Protein AF-0000000079288248 (afdb_homodimer)

InterPro domains:
  IPR001304 C-type lectin-like [PF00059] (45-155)
  IPR001304 C-type lectin-like [PS50041] (30-140)
  IPR001304 C-type lectin-like [SM00034] (22-154)
  IPR016186 C-type lectin-like/link domain superfamily [G3DSA:3.10.100.10] (8-157)
  IPR016187 C-type lectin fold [SSF56436] (7-157)
  IPR050801 Calcium-Dependent Lectins in Immunity and Development [PTHR22801] (19-156)

Nearest PDB structures (foldseek):
  1wmy-assembly1_A  TM=8.815E-01  e=2.520E-10  Pseudocnus echinatus
  4yli-assembly2_D  TM=8.933E-01  e=2.101E-10  Homo sapiens
  1jzn-assembly2_A  TM=8.476E-01  e=2.534E-09  Crotalus atrox
  5f2q-assembly1_B  TM=8.480E-01  e=2.693E-09  Bothrops jararacussu
  5xts-assembly1_A  TM=8.581E-01  e=1.306E-08  Homo sapiens

Radius of gyration: 25.55 Å; Cα contacts (8 Å, |Δi|>4): 608; chains: 2; bounding box: 37×80×97 Å

Structure (mmCIF, N/CA/C/O backbone):
data_AF-0000000079288248-model_v1
#
loop_
_entity.id
_entity.type
_entity.pdbx_description
1 polymer 'C-type lectin domain-containing protein'
#
loop_
_atom_site.group_PDB
_atom_site.id
_atom_site.type_symbol
_atom_site.label_atom_id
_atom_site.label_alt_id
_atom_site.label_comp_id
_atom_site.label_asym_id
_atom_site.label_entity_id
_atom_site.label_seq_id
_atom_site.pdbx_PDB_ins_code
_atom_site.Cartn_x
_atom_site.Cartn_y
_atom_site.Cartn_z
_atom_site.occupancy
_atom_site.B_iso_or_equiv
_atom_site.auth_seq_id
_atom_site.auth_comp_id
_atom_site.auth_asym_id
_atom_site.auth_atom_id
_atom_site.pdbx_PDB_model_num
ATOM 1 N N . MET A 1 1 ? -16.766 54.062 -56.375 1 39.97 1 MET A N 1
ATOM 2 C CA . MET A 1 1 ? -15.82 53.031 -55.906 1 39.97 1 MET A CA 1
ATOM 3 C C . MET A 1 1 ? -15.969 52.812 -54.406 1 39.97 1 MET A C 1
ATOM 5 O O . MET A 1 1 ? -15.477 53.625 -53.625 1 39.97 1 MET A O 1
ATOM 9 N N . ASN A 1 2 ? -17.125 52.25 -53.938 1 50.44 2 ASN A N 1
ATOM 10 C CA . ASN A 1 2 ? -17.5 51.906 -52.562 1 50.44 2 ASN A CA 1
ATOM 11 C C . ASN A 1 2 ? -16.562 50.844 -51.969 1 50.44 2 ASN A C 1
ATOM 13 O O . ASN A 1 2 ? -16.391 49.75 -52.5 1 50.44 2 ASN A O 1
ATOM 17 N N . ARG A 1 3 ? -15.375 51.25 -51.375 1 50.66 3 ARG A N 1
ATOM 18 C CA . ARG A 1 3 ? -14.508 50.438 -50.562 1 50.66 3 ARG A CA 1
ATOM 19 C C . ARG A 1 3 ? -15.305 49.719 -49.469 1 50.66 3 ARG A C 1
ATOM 21 O O . ARG A 1 3 ? -15.93 50.375 -48.625 1 50.66 3 ARG A O 1
ATOM 28 N N . LEU A 1 4 ? -15.844 48.531 -49.688 1 50.97 4 LEU A N 1
ATOM 29 C CA . LEU A 1 4 ? -16.359 47.594 -48.719 1 50.97 4 LEU A CA 1
ATOM 30 C C . LEU A 1 4 ? -15.297 47.281 -47.656 1 50.97 4 LEU A C 1
ATOM 32 O O . LEU A 1 4 ? -14.219 46.781 -48 1 50.97 4 LEU A O 1
ATOM 36 N N . PHE A 1 5 ? -15.172 48.062 -46.594 1 47.62 5 PHE A N 1
ATOM 37 C CA . PHE A 1 5 ? -14.328 47.688 -45.438 1 47.62 5 PHE A CA 1
ATOM 38 C C . PHE A 1 5 ? -14.789 46.375 -44.844 1 47.62 5 PHE A C 1
ATOM 40 O O . PHE A 1 5 ? -15.945 46.219 -44.438 1 47.62 5 PHE A O 1
ATOM 47 N N . LEU A 1 6 ? -14.195 45.25 -45.312 1 48.28 6 LEU A N 1
ATOM 48 C CA . LEU A 1 6 ? -14.406 43.969 -44.656 1 48.28 6 LEU A CA 1
ATOM 49 C C . LEU A 1 6 ? -13.891 44 -43.25 1 48.28 6 LEU A C 1
ATOM 51 O O . LEU A 1 6 ? -12.695 44.188 -43 1 48.28 6 LEU A O 1
ATOM 55 N N . ALA A 1 7 ? -14.758 44.344 -42.281 1 55.03 7 ALA A N 1
ATOM 56 C CA . ALA A 1 7 ? -14.438 44.219 -40.875 1 55.03 7 ALA A CA 1
ATOM 57 C C . ALA A 1 7 ? -14.102 42.781 -40.5 1 55.03 7 ALA A C 1
ATOM 59 O O . ALA A 1 7 ? -14.906 41.875 -40.75 1 55.03 7 ALA A O 1
ATOM 60 N N . CYS A 1 8 ? -12.82 42.469 -40.344 1 50.44 8 CYS A N 1
ATOM 61 C CA . CYS A 1 8 ? -12.398 41.188 -39.812 1 50.44 8 CYS A CA 1
ATOM 62 C C . CYS A 1 8 ? -12.812 41.031 -38.375 1 50.44 8 CYS A C 1
ATOM 64 O O . CYS A 1 8 ? -12.336 41.781 -37.5 1 50.44 8 CYS A O 1
ATOM 66 N N . VAL A 1 9 ? -13.977 40.531 -38.094 1 53.25 9 VAL A N 1
ATOM 67 C CA . VAL A 1 9 ? -14.359 40.188 -36.75 1 53.25 9 VAL A CA 1
ATOM 68 C C . VAL A 1 9 ? -13.422 39.125 -36.188 1 53.25 9 VAL A C 1
ATOM 70 O O . VAL A 1 9 ? -13.383 38 -36.719 1 53.25 9 VAL A O 1
ATOM 73 N N . PHE A 1 10 ? -12.328 39.562 -35.5 1 50.34 10 PHE A N 1
ATOM 74 C CA . PHE A 1 10 ? -11.508 38.594 -34.781 1 50.34 10 PHE A CA 1
ATOM 75 C C . PHE A 1 10 ? -12.305 37.938 -33.656 1 50.34 10 PHE A C 1
ATOM 77 O O . PHE A 1 10 ? -12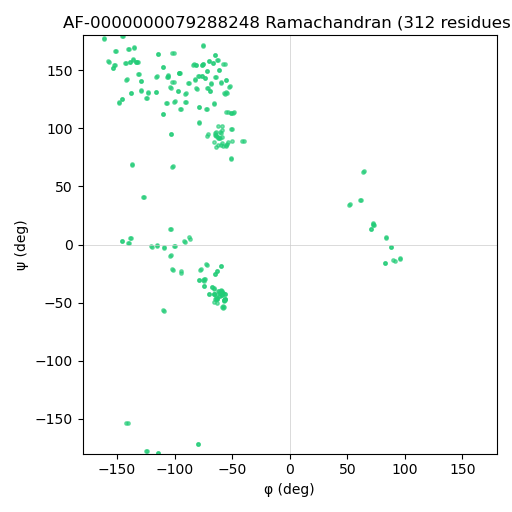.742 38.625 -32.719 1 50.34 10 PHE A O 1
ATOM 84 N N . LEU A 1 11 ? -12.898 36.75 -33.812 1 57.66 11 LEU A N 1
ATOM 85 C CA . LEU A 1 11 ? -13.508 35.938 -32.781 1 57.66 11 LEU A CA 1
ATOM 86 C C . LEU A 1 11 ? -12.477 35.531 -31.734 1 57.66 11 LEU A C 1
ATOM 88 O O . LEU A 1 11 ? -11.578 34.75 -32 1 57.66 11 LEU A O 1
ATOM 92 N N . VAL A 1 12 ? -12.273 36.281 -30.641 1 57.19 12 VAL A N 1
ATOM 93 C CA . VAL A 1 12 ? -11.453 35.875 -29.516 1 57.19 12 VAL A CA 1
ATOM 94 C C . VAL A 1 12 ? -12.148 34.75 -28.734 1 57.19 12 VAL A C 1
ATOM 96 O O . VAL A 1 12 ? -13.234 34.969 -28.188 1 57.19 12 VAL A O 1
ATOM 99 N N . ALA A 1 13 ? -11.828 33.5 -29.016 1 55.34 13 ALA A N 1
ATOM 100 C CA . ALA A 1 13 ? -12.305 32.375 -28.219 1 55.34 13 ALA A CA 1
ATOM 101 C C . ALA A 1 13 ? -11.844 32.469 -26.766 1 55.34 13 ALA A C 1
ATOM 103 O O . ALA A 1 13 ? -10.641 32.406 -26.484 1 55.34 13 ALA A O 1
ATOM 104 N N . ALA A 1 14 ? -12.625 32.969 -25.844 1 54.31 14 ALA A N 1
ATOM 105 C CA . ALA A 1 14 ? -12.336 32.906 -24.422 1 54.31 14 ALA A CA 1
ATOM 106 C C . ALA A 1 14 ? -12.164 31.453 -23.953 1 54.31 14 ALA A C 1
ATOM 108 O O . ALA A 1 14 ? -13.125 30.672 -23.969 1 54.31 14 ALA A O 1
ATOM 109 N N . ILE A 1 15 ? -10.977 30.781 -24.047 1 51.44 15 ILE A N 1
ATOM 110 C CA . ILE A 1 15 ? -10.742 29.516 -23.359 1 51.44 15 ILE A CA 1
ATOM 111 C C . ILE A 1 15 ? -11.016 29.688 -21.859 1 51.44 15 ILE A C 1
ATOM 113 O O . ILE A 1 15 ? -10.305 30.422 -21.172 1 51.44 15 ILE A O 1
ATOM 117 N N . ALA A 1 16 ? -12.211 29.578 -21.406 1 53.31 16 ALA A N 1
ATOM 118 C CA . ALA A 1 16 ? -12.531 29.531 -19.969 1 53.31 16 ALA A CA 1
ATOM 119 C C . ALA A 1 16 ? -11.656 28.5 -19.25 1 53.31 16 ALA A C 1
ATOM 121 O O . ALA A 1 16 ? -11.609 27.344 -19.656 1 53.31 16 ALA A O 1
ATOM 122 N N . ALA A 1 17 ? -10.625 29.031 -18.625 1 55.09 17 ALA A N 1
ATOM 123 C CA . ALA A 1 17 ? -9.844 28.141 -17.75 1 55.09 17 ALA A CA 1
ATOM 124 C C . ALA A 1 17 ? -10.75 27.391 -16.781 1 55.09 17 ALA A C 1
ATOM 126 O O . ALA A 1 17 ? -11.391 27.984 -15.922 1 55.09 17 ALA A O 1
ATOM 127 N N . VAL A 1 18 ? -11.484 26.422 -17.266 1 57.56 18 VAL A N 1
ATOM 128 C CA . VAL A 1 18 ? -12.195 25.594 -16.297 1 57.56 18 VAL A CA 1
ATOM 129 C C . VAL A 1 18 ? -11.305 25.328 -15.086 1 57.56 18 VAL A C 1
ATOM 131 O O . VAL A 1 18 ? -10.188 24.828 -15.227 1 57.56 18 VAL A O 1
ATOM 134 N N . SER A 1 19 ? -11.367 26.219 -14.109 1 66.44 19 SER A N 1
ATOM 135 C CA . SER A 1 19 ? -10.547 26.078 -12.906 1 66.44 19 SER A CA 1
ATOM 136 C C . SER A 1 19 ? -10.648 24.672 -12.336 1 66.44 19 SER A C 1
ATOM 138 O O . SER A 1 19 ? -11.742 24.172 -12.086 1 66.44 19 SER A O 1
ATOM 140 N N . ALA A 1 20 ? -9.641 23.781 -12.273 1 79.44 20 ALA A N 1
ATOM 141 C CA . ALA A 1 20 ? -9.586 22.453 -11.664 1 79.44 20 ALA A CA 1
ATOM 142 C C . ALA A 1 20 ? -10.078 22.484 -10.219 1 79.44 20 ALA A C 1
ATOM 144 O O . ALA A 1 20 ? -9.719 23.391 -9.461 1 79.44 20 ALA A O 1
ATOM 145 N N . SER A 1 21 ? -11.156 21.875 -9.969 1 90.94 21 SER A N 1
ATOM 146 C CA . SER A 1 21 ? -11.727 21.828 -8.625 1 90.94 21 SER A CA 1
ATOM 147 C C . SER A 1 21 ? -11.445 20.484 -7.961 1 90.94 21 SER A C 1
ATOM 149 O O . SER A 1 21 ? -10.961 19.547 -8.609 1 90.94 21 SER A O 1
ATOM 151 N N . CYS A 1 22 ? -11.656 20.484 -6.602 1 96.12 22 CYS A N 1
ATOM 152 C CA . CYS A 1 22 ? -11.406 19.266 -5.844 1 96.12 22 CYS A CA 1
ATOM 153 C C . CYS A 1 22 ? -12.695 18.469 -5.652 1 96.12 22 CYS A C 1
ATOM 155 O O . CYS A 1 22 ? -13.781 19.047 -5.613 1 96.12 22 CYS A O 1
ATOM 157 N N . SER A 1 23 ? -12.492 17.109 -5.613 1 94.31 23 SER A N 1
ATOM 158 C CA . SER A 1 23 ? -13.602 16.25 -5.219 1 94.31 23 SER A CA 1
ATOM 159 C C . SER A 1 23 ? -14.141 16.641 -3.846 1 94.31 23 SER A C 1
ATOM 161 O O . SER A 1 23 ? -13.422 17.234 -3.037 1 94.31 23 SER A O 1
ATOM 163 N N . PRO A 1 24 ? -15.438 16.312 -3.561 1 94.38 24 PRO A N 1
ATOM 164 C CA . PRO A 1 24 ? -15.992 16.609 -2.236 1 94.38 24 PRO A CA 1
ATOM 165 C C . PRO A 1 24 ? -15.133 16.062 -1.102 1 94.38 24 PRO A C 1
ATOM 167 O O . PRO A 1 24 ? -14.609 14.953 -1.2 1 94.38 24 PRO A O 1
ATOM 170 N N . GLY A 1 25 ? -14.938 16.875 -0.103 1 95.75 25 GLY A N 1
ATOM 171 C CA . GLY A 1 25 ? -14.18 16.453 1.07 1 95.75 25 GLY A CA 1
ATOM 172 C C . GLY A 1 25 ? -12.719 16.859 1.019 1 95.75 25 GLY A C 1
ATOM 173 O O . GLY A 1 25 ? -12.016 16.797 2.027 1 95.75 25 GLY A O 1
ATOM 174 N N . TYR A 1 26 ? -12.375 17.281 -0.117 1 97.62 26 TYR A N 1
ATOM 175 C CA . TYR A 1 26 ? -10.992 17.719 -0.278 1 97.62 26 TYR A CA 1
ATOM 176 C C . TYR A 1 26 ? -10.906 19.234 -0.35 1 97.62 26 TYR A C 1
ATOM 178 O O . TYR A 1 26 ? -11.805 19.891 -0.876 1 97.62 26 TYR A O 1
ATOM 186 N N . THR A 1 27 ? -9.852 19.75 0.189 1 97.25 27 THR A N 1
ATOM 187 C CA . THR A 1 27 ? -9.539 21.172 0.167 1 97.25 27 THR A CA 1
ATOM 188 C C . THR A 1 27 ? -8.453 21.469 -0.864 1 97.25 27 THR A C 1
ATOM 190 O O . THR A 1 27 ? -7.418 20.797 -0.896 1 97.25 27 THR A O 1
ATOM 193 N N . GLN A 1 28 ? -8.672 22.469 -1.599 1 96.12 28 GLN A N 1
ATOM 194 C CA . GLN A 1 28 ? -7.707 22.828 -2.641 1 96.12 28 GLN A CA 1
ATOM 195 C C . GLN A 1 28 ? -6.656 23.797 -2.115 1 96.12 28 GLN A C 1
ATOM 197 O O . GLN A 1 28 ? -6.988 24.828 -1.542 1 96.12 28 GLN A O 1
ATOM 202 N N . ARG A 1 29 ? -5.441 23.328 -2.254 1 95.94 29 ARG A N 1
ATOM 203 C CA . ARG A 1 29 ? -4.375 24.312 -2.115 1 95.94 29 ARG A CA 1
ATOM 204 C C . ARG A 1 29 ? -4.379 25.297 -3.285 1 95.94 29 ARG A C 1
ATOM 206 O O . ARG A 1 29 ? -4.504 24.891 -4.441 1 95.94 29 ARG A O 1
ATOM 213 N N . ALA A 1 30 ? -4.172 26.547 -3.027 1 89.56 30 ALA A N 1
ATOM 214 C CA . ALA A 1 30 ? -4.207 27.562 -4.086 1 89.56 30 ALA A CA 1
ATOM 215 C C . ALA A 1 30 ? -3.238 27.203 -5.211 1 89.56 30 ALA A C 1
ATOM 217 O O . ALA A 1 30 ? -2.025 27.141 -4.996 1 89.56 30 ALA A O 1
ATOM 218 N N . GLY A 1 31 ? -3.857 26.906 -6.402 1 86.31 31 GLY A N 1
ATOM 219 C CA . GLY A 1 31 ? -3.057 26.594 -7.574 1 86.31 31 GLY A CA 1
ATOM 220 C C . GLY A 1 31 ? -2.398 25.234 -7.5 1 86.31 31 GLY A C 1
ATOM 221 O O . GLY A 1 31 ? -1.451 24.953 -8.242 1 86.31 31 GLY A O 1
ATOM 222 N N . GLY A 1 32 ? -2.971 24.453 -6.578 1 93.75 32 GLY A N 1
ATOM 223 C CA . GLY A 1 32 ? -2.242 23.203 -6.398 1 93.75 32 GLY A CA 1
ATOM 224 C C . GLY A 1 32 ? -3.148 22 -6.199 1 93.75 32 GLY A C 1
ATOM 225 O O . GLY A 1 32 ? -4.246 21.953 -6.754 1 93.75 32 GLY A O 1
ATOM 226 N N . ASN A 1 33 ? -2.65 21.047 -5.551 1 97.12 33 ASN A N 1
ATOM 227 C CA . ASN A 1 33 ? -3.326 19.781 -5.344 1 97.12 33 ASN A CA 1
ATOM 228 C C . ASN A 1 33 ? -4.43 19.891 -4.297 1 97.12 33 ASN A C 1
ATOM 230 O O . ASN A 1 33 ? -4.625 20.953 -3.707 1 97.12 33 ASN A O 1
ATOM 234 N N . CYS A 1 34 ? -5.203 18.828 -4.195 1 98.56 34 CYS A N 1
ATOM 235 C CA . CYS A 1 34 ? -6.285 18.688 -3.227 1 98.56 34 CYS A CA 1
ATOM 236 C C . CYS A 1 34 ? -5.852 17.844 -2.039 1 98.56 34 CYS A C 1
ATOM 238 O O . CYS A 1 34 ? -5.156 16.844 -2.209 1 98.56 34 CYS A O 1
ATOM 240 N N . TYR A 1 35 ? -6.301 18.297 -0.833 1 98.62 35 TYR A N 1
ATOM 241 C CA . TYR A 1 35 ? -5.867 17.625 0.383 1 98.62 35 TYR A CA 1
ATOM 242 C C . TYR A 1 35 ? -7.055 17.328 1.29 1 98.62 35 TYR A C 1
ATOM 244 O O . TYR A 1 35 ? -8.023 18.078 1.335 1 98.62 35 TYR A O 1
ATOM 252 N N . LYS A 1 36 ? -6.977 16.234 1.991 1 98.06 36 LYS A N 1
ATOM 253 C CA . LYS A 1 36 ? -7.945 15.828 3.008 1 98.06 36 LYS A CA 1
ATOM 254 C C . LYS A 1 36 ? -7.246 15.258 4.238 1 98.06 36 LYS A C 1
ATOM 256 O O . LYS A 1 36 ? -6.316 14.453 4.113 1 98.06 36 LYS A O 1
ATOM 261 N N . LEU A 1 37 ? -7.652 15.758 5.363 1 98.12 37 LEU A N 1
ATOM 262 C CA . LEU A 1 37 ? -7.211 15.172 6.621 1 98.12 37 LEU A CA 1
ATOM 263 C C . LEU A 1 37 ? -8.234 14.164 7.137 1 98.12 37 LEU A C 1
ATOM 265 O O . LEU A 1 37 ? -9.391 14.516 7.383 1 98.12 37 LEU A O 1
ATOM 269 N N . TRP A 1 38 ? -7.852 12.906 7.234 1 95.88 38 TRP A N 1
ATOM 270 C CA . TRP A 1 38 ? -8.656 11.945 7.988 1 95.88 38 TRP A CA 1
ATOM 271 C C . TRP A 1 38 ? -8.414 12.094 9.484 1 95.88 38 TRP A C 1
ATOM 273 O O . TRP A 1 38 ? -7.402 11.625 10.008 1 95.88 38 TRP A O 1
ATOM 283 N N . SER A 1 39 ? -9.414 12.695 10.141 1 89.25 39 SER A N 1
ATOM 284 C CA . SER A 1 39 ? -9.25 13.094 11.539 1 89.25 39 SER A CA 1
ATOM 285 C C . SER A 1 39 ? -10.203 12.32 12.445 1 89.25 39 SER A C 1
ATOM 287 O O . SER A 1 39 ? -10.18 12.492 13.664 1 89.25 39 SER A O 1
ATOM 289 N N . THR A 1 40 ? -10.984 11.492 11.938 1 87.62 40 THR A N 1
ATOM 290 C CA . THR A 1 40 ? -12.016 10.852 12.742 1 87.62 40 THR A CA 1
ATOM 291 C C . THR A 1 40 ? -11.523 9.5 13.266 1 87.62 40 THR A C 1
ATOM 293 O O . THR A 1 40 ? -12.078 8.961 14.227 1 87.62 40 THR A O 1
ATOM 296 N N . LYS A 1 41 ? -10.602 8.961 12.586 1 89.56 41 LYS A N 1
ATOM 297 C CA . LYS A 1 41 ? -10.055 7.672 13 1 89.56 41 LYS A CA 1
ATOM 298 C C . LYS A 1 41 ? -8.562 7.578 12.688 1 89.56 41 LYS A C 1
ATOM 300 O O . LYS A 1 41 ? -8.141 7.836 11.555 1 89.56 41 LYS A O 1
ATOM 305 N N . ARG A 1 42 ? -7.809 7.297 13.656 1 96.12 42 ARG A N 1
ATOM 306 C CA . ARG A 1 42 ? -6.387 7.039 13.461 1 96.12 42 ARG A CA 1
ATOM 307 C C . ARG A 1 42 ? -6.16 5.652 12.867 1 96.12 42 ARG A C 1
ATOM 309 O O . ARG A 1 42 ? -6.91 4.719 13.156 1 96.12 42 ARG A O 1
ATOM 316 N N . GLU A 1 43 ? -5.168 5.582 12.055 1 96.81 43 GLU A N 1
ATOM 317 C CA . GLU A 1 43 ? -4.855 4.309 11.406 1 96.81 43 GLU A CA 1
ATOM 318 C C . GLU A 1 43 ? -3.361 4.008 11.477 1 96.81 43 GLU A C 1
ATOM 320 O O . GLU A 1 43 ? -2.549 4.914 11.688 1 96.81 43 GLU A O 1
ATOM 325 N N . TRP A 1 44 ? -3.07 2.668 11.359 1 96.62 44 TRP A N 1
ATOM 326 C CA . TRP A 1 44 ? -1.701 2.33 10.992 1 96.62 44 TRP A CA 1
ATOM 327 C C . TRP A 1 44 ? -1.36 2.871 9.609 1 96.62 44 TRP A C 1
ATOM 329 O O . TRP A 1 44 ? -2.254 3.135 8.805 1 96.62 44 TRP A O 1
ATOM 339 N N . TRP A 1 45 ? -0.078 3.025 9.328 1 97.94 45 TRP A N 1
ATOM 340 C CA . TRP A 1 45 ? 0.323 3.656 8.078 1 97.94 45 TRP A CA 1
ATOM 341 C C . TRP A 1 45 ? -0.244 2.898 6.879 1 97.94 45 TRP A C 1
ATOM 343 O O . TRP A 1 45 ? -0.744 3.508 5.934 1 97.94 45 TRP A O 1
ATOM 353 N N . VAL A 1 46 ? -0.204 1.577 6.945 1 95.94 46 VAL A N 1
ATOM 354 C CA . VAL A 1 46 ? -0.612 0.763 5.805 1 95.94 46 VAL A CA 1
ATOM 355 C C . VAL A 1 46 ? -2.102 0.96 5.535 1 95.94 46 VAL A C 1
ATOM 357 O O . VAL A 1 46 ? -2.525 1.048 4.379 1 95.94 46 VAL A O 1
ATOM 360 N N . TYR A 1 47 ? -2.91 0.993 6.535 1 96.62 47 TYR A N 1
ATOM 361 C CA . TYR A 1 47 ? -4.34 1.24 6.367 1 96.62 47 TYR A CA 1
ATOM 362 C C . TYR A 1 47 ? -4.594 2.652 5.855 1 96.62 47 TYR A C 1
ATOM 364 O O . TYR A 1 47 ? -5.398 2.854 4.945 1 96.62 47 TYR A O 1
ATOM 372 N N . ALA A 1 48 ? -3.85 3.58 6.434 1 98 48 ALA A N 1
ATOM 373 C CA . ALA A 1 48 ? -3.967 4.965 5.977 1 98 48 ALA A CA 1
ATOM 374 C C . ALA A 1 48 ? -3.691 5.07 4.477 1 98 48 ALA A C 1
ATOM 376 O O . ALA A 1 48 ? -4.438 5.734 3.75 1 98 48 ALA A O 1
ATOM 377 N N . ASP A 1 49 ? -2.592 4.422 4.059 1 97.25 49 ASP A N 1
ATOM 378 C CA . ASP A 1 49 ? -2.229 4.41 2.646 1 97.25 49 ASP A CA 1
ATOM 379 C C . ASP A 1 49 ? -3.369 3.859 1.791 1 97.25 49 ASP A C 1
ATOM 381 O O . ASP A 1 49 ? -3.703 4.43 0.751 1 97.25 49 ASP A O 1
ATOM 385 N N . HIS A 1 50 ? -4.004 2.822 2.217 1 96.25 50 HIS A N 1
ATOM 386 C CA . HIS A 1 50 ? -5.031 2.176 1.409 1 96.25 50 HIS A CA 1
ATOM 387 C C . HIS A 1 50 ? -6.348 2.947 1.467 1 96.25 50 HIS A C 1
ATOM 389 O O . HIS A 1 50 ? -7.098 2.975 0.49 1 96.25 50 HIS A O 1
ATOM 395 N N . VAL A 1 51 ? -6.625 3.627 2.584 1 96.69 51 VAL A N 1
ATOM 396 C CA . VAL A 1 51 ? -7.801 4.488 2.643 1 96.69 51 VAL A CA 1
ATOM 397 C C . VAL A 1 51 ? -7.656 5.625 1.632 1 96.69 51 VAL A C 1
ATOM 399 O O . VAL A 1 51 ? -8.594 5.922 0.887 1 96.69 51 VAL A O 1
ATOM 402 N N . CYS A 1 52 ? -6.477 6.273 1.619 1 97.5 52 CYS A N 1
ATOM 403 C CA . CYS A 1 52 ? -6.254 7.332 0.64 1 97.5 52 CYS A CA 1
ATOM 404 C C . CYS A 1 52 ? -6.41 6.801 -0.78 1 97.5 52 CYS A C 1
ATOM 406 O O . CYS A 1 52 ? -7.086 7.414 -1.606 1 97.5 52 CYS A O 1
ATOM 408 N N . ARG A 1 53 ? -5.879 5.664 -1.086 1 95 53 ARG A N 1
ATOM 409 C CA . ARG A 1 53 ? -5.922 5.098 -2.43 1 95 53 ARG A CA 1
ATOM 410 C C . ARG A 1 53 ? -7.352 4.758 -2.836 1 95 53 ARG A C 1
ATOM 412 O O . ARG A 1 53 ? -7.723 4.898 -4.004 1 95 53 ARG A O 1
ATOM 419 N N . ALA A 1 54 ? -8.102 4.273 -1.903 1 93.81 54 ALA A N 1
ATOM 420 C CA . ALA A 1 54 ? -9.5 3.943 -2.174 1 93.81 54 ALA A CA 1
ATOM 421 C C . ALA A 1 54 ? -10.273 5.172 -2.637 1 93.81 54 ALA A C 1
ATOM 423 O O . ALA A 1 54 ? -11.328 5.051 -3.258 1 93.81 54 ALA A O 1
ATOM 424 N N . GLU A 1 55 ? -9.742 6.34 -2.367 1 94.62 55 GLU A N 1
ATOM 425 C CA . GLU A 1 55 ? -10.383 7.586 -2.773 1 94.62 55 GLU A CA 1
ATOM 426 C C . GLU A 1 55 ? -9.695 8.195 -3.988 1 94.62 55 GLU A C 1
ATOM 428 O O . GLU A 1 55 ? -9.922 9.359 -4.324 1 94.62 55 GLU A O 1
ATOM 433 N N . GLY A 1 56 ? -8.836 7.422 -4.645 1 94 56 GLY A N 1
ATOM 434 C CA . GLY A 1 56 ? -8.102 7.941 -5.785 1 94 56 GLY A CA 1
ATOM 435 C C . GLY A 1 56 ? -7.004 8.914 -5.387 1 94 56 GLY A C 1
ATOM 436 O O . GLY A 1 56 ? -6.605 9.766 -6.184 1 94 56 GLY A O 1
ATOM 437 N N . ALA A 1 57 ? -6.648 8.898 -4.141 1 97.38 57 ALA A N 1
ATOM 438 C CA . ALA A 1 57 ? -5.625 9.773 -3.566 1 97.38 57 ALA A CA 1
ATOM 439 C C . ALA A 1 57 ? -4.422 8.961 -3.088 1 97.38 57 ALA A C 1
ATOM 441 O O . ALA A 1 57 ? -4.262 7.797 -3.457 1 97.38 57 ALA A O 1
ATOM 442 N N . TRP A 1 58 ? -3.432 9.617 -2.539 1 97.62 58 TRP A N 1
ATOM 443 C CA . TRP A 1 58 ? -2.275 9.008 -1.89 1 97.62 58 TRP A CA 1
ATOM 444 C C . TRP A 1 58 ? -1.909 9.758 -0.613 1 97.62 58 TRP A C 1
ATOM 446 O O . TRP A 1 58 ? -2.33 10.898 -0.415 1 97.62 58 TRP A O 1
ATOM 456 N N . LEU A 1 59 ? -1.211 9.07 0.302 1 98.62 59 LEU A N 1
ATOM 457 C CA . LEU A 1 59 ? -0.651 9.812 1.424 1 98.62 59 LEU A CA 1
ATOM 458 C C . LEU A 1 59 ? 0.234 10.953 0.932 1 98.62 59 LEU A C 1
ATOM 460 O O . LEU A 1 59 ? 1.009 10.781 -0.011 1 98.62 59 LEU A O 1
ATOM 464 N N . ALA A 1 60 ? 0.188 12.055 1.577 1 98.81 60 ALA A N 1
ATOM 465 C CA . ALA A 1 60 ? 0.666 13.336 1.068 1 98.81 60 ALA A CA 1
ATOM 466 C C . ALA A 1 60 ? 2.154 13.273 0.741 1 98.81 60 ALA A C 1
ATOM 468 O O . ALA A 1 60 ? 2.939 12.695 1.496 1 98.81 60 ALA A O 1
ATOM 469 N N . THR A 1 61 ? 2.5 13.883 -0.346 1 98.62 61 THR A N 1
ATOM 470 C CA . THR A 1 61 ? 3.873 14.07 -0.798 1 98.62 61 THR A CA 1
ATOM 471 C C . THR A 1 61 ? 4.387 15.453 -0.392 1 98.62 61 THR A C 1
ATOM 473 O O . THR A 1 61 ? 3.676 16.453 -0.521 1 98.62 61 THR A O 1
ATOM 476 N N . ILE A 1 62 ? 5.562 15.523 0.181 1 98.75 62 ILE A N 1
ATOM 477 C CA . ILE A 1 62 ? 6.227 16.781 0.5 1 98.75 62 ILE A CA 1
ATOM 478 C C . ILE A 1 62 ? 7.434 16.969 -0.414 1 98.75 62 ILE A C 1
ATOM 480 O O . ILE A 1 62 ? 8.461 16.312 -0.247 1 98.75 62 ILE A O 1
ATOM 484 N N . ARG A 1 63 ? 7.312 17.938 -1.252 1 97.5 63 ARG A N 1
ATOM 485 C CA . ARG A 1 63 ? 8.305 18.062 -2.318 1 97.5 63 ARG A CA 1
ATOM 486 C C . ARG A 1 63 ? 9.32 19.141 -2 1 97.5 63 ARG A C 1
ATOM 488 O O . ARG A 1 63 ? 10.391 19.203 -2.607 1 97.5 63 ARG A O 1
ATOM 495 N N . ASN A 1 64 ? 9 20.047 -1.172 1 97.94 64 ASN A N 1
ATOM 496 C CA . ASN A 1 64 ? 9.836 21.172 -0.773 1 97.94 64 ASN A CA 1
ATOM 497 C C . ASN A 1 64 ? 9.359 21.797 0.539 1 97.94 64 ASN A C 1
ATOM 499 O O . ASN A 1 64 ? 8.383 21.328 1.13 1 97.94 64 ASN A O 1
ATOM 503 N N . THR A 1 65 ? 10.141 22.812 0.982 1 98.25 65 THR A N 1
ATOM 504 C CA . THR A 1 65 ? 9.82 23.453 2.252 1 98.25 65 THR A CA 1
ATOM 505 C C . THR A 1 65 ? 8.422 24.062 2.215 1 98.25 65 THR A C 1
ATOM 507 O O . THR A 1 65 ? 7.688 24.016 3.203 1 98.25 65 THR A O 1
ATOM 510 N N . ALA A 1 66 ? 8.062 24.641 1.13 1 97.75 66 ALA A N 1
ATOM 511 C CA . ALA A 1 66 ? 6.738 25.234 1.006 1 97.75 66 ALA A CA 1
ATOM 512 C C . ALA A 1 66 ? 5.645 24.188 1.188 1 97.75 66 ALA A C 1
ATOM 514 O O . ALA A 1 66 ? 4.652 24.438 1.876 1 97.75 66 ALA A O 1
ATOM 515 N N . ASP A 1 67 ? 5.809 23.031 0.57 1 97.94 67 ASP A N 1
ATOM 516 C CA . ASP A 1 67 ? 4.887 21.922 0.785 1 97.94 67 ASP A CA 1
ATOM 517 C C . ASP A 1 67 ? 4.797 21.562 2.266 1 97.94 67 ASP A C 1
ATOM 519 O O . ASP A 1 67 ? 3.703 21.375 2.801 1 97.94 67 ASP A O 1
ATOM 523 N N . SER A 1 68 ? 5.977 21.469 2.844 1 98.62 68 SER A N 1
ATOM 524 C CA . SER A 1 68 ? 6.066 21.078 4.246 1 98.62 68 SER A CA 1
ATOM 525 C C . SER A 1 68 ? 5.27 22.016 5.145 1 98.62 68 SER A C 1
ATOM 527 O O . SER A 1 68 ? 4.488 21.562 5.984 1 98.62 68 SER A O 1
ATOM 529 N N . VAL A 1 69 ? 5.469 23.25 4.953 1 98.62 69 VAL A N 1
ATOM 530 C CA . VAL A 1 69 ? 4.785 24.266 5.754 1 98.62 69 VAL A CA 1
ATOM 531 C C . VAL A 1 69 ? 3.281 24.188 5.504 1 98.62 69 VAL A C 1
ATOM 533 O O . VAL A 1 69 ? 2.488 24.188 6.449 1 98.62 69 VAL A O 1
ATOM 536 N N . TRP A 1 70 ? 2.867 24.109 4.309 1 98.5 70 TRP A N 1
ATOM 537 C CA . TRP A 1 70 ? 1.445 24.141 3.982 1 98.5 70 TRP A CA 1
ATOM 538 C C . TRP A 1 70 ? 0.74 22.906 4.547 1 98.5 70 TRP A C 1
ATOM 540 O O . TRP A 1 70 ? -0.309 23.016 5.184 1 98.5 70 TRP A O 1
ATOM 550 N N . VAL A 1 71 ? 1.286 21.734 4.297 1 98.69 71 VAL A N 1
ATOM 551 C CA . VAL A 1 71 ? 0.668 20.484 4.742 1 98.69 71 VAL A CA 1
ATOM 552 C C . VAL A 1 71 ? 0.572 20.469 6.266 1 98.69 71 VAL A C 1
ATOM 554 O O . VAL A 1 71 ? -0.44 20.047 6.828 1 98.69 71 VAL A O 1
ATOM 557 N N . ASN A 1 72 ? 1.626 20.922 6.887 1 98.75 72 ASN A N 1
ATOM 558 C CA . ASN A 1 72 ? 1.622 20.969 8.344 1 98.75 72 ASN A CA 1
ATOM 559 C C . ASN A 1 72 ? 0.547 21.922 8.875 1 98.75 72 ASN A C 1
ATOM 561 O O . ASN A 1 72 ? -0.161 21.578 9.828 1 98.75 72 ASN A O 1
ATOM 565 N N . ASN A 1 73 ? 0.473 23.109 8.273 1 98.12 73 ASN A N 1
ATOM 566 C CA . ASN A 1 73 ? -0.57 24.047 8.672 1 98.12 73 ASN A CA 1
ATOM 567 C C . ASN A 1 73 ? -1.964 23.484 8.414 1 98.12 73 ASN A C 1
ATOM 569 O O . ASN A 1 73 ? -2.879 23.688 9.219 1 98.12 73 ASN A O 1
ATOM 573 N N . PHE A 1 74 ? -2.113 22.844 7.336 1 98.19 74 PHE A N 1
ATOM 574 C CA . PHE A 1 74 ? -3.375 22.188 7.012 1 98.19 74 PHE A CA 1
ATOM 575 C C . PHE A 1 74 ? -3.76 21.188 8.094 1 98.19 74 PHE A C 1
ATOM 577 O O . PHE A 1 74 ? -4.91 21.141 8.531 1 98.19 74 PHE A O 1
ATOM 584 N N . PHE A 1 75 ? -2.789 20.359 8.492 1 98.25 75 PHE A N 1
ATOM 585 C CA . PHE A 1 75 ? -3.012 19.391 9.562 1 98.25 75 PHE A CA 1
ATOM 586 C C . PHE A 1 75 ? -3.436 20.094 10.844 1 98.25 75 PHE A C 1
ATOM 588 O O . PHE A 1 75 ? -4.465 19.766 11.43 1 98.25 75 PHE A O 1
ATOM 595 N N . ILE A 1 76 ? -2.666 21.078 11.281 1 97.12 76 ILE A N 1
ATOM 596 C CA . ILE A 1 76 ? -2.898 21.766 12.547 1 97.12 76 ILE A CA 1
ATOM 597 C C . ILE A 1 76 ? -4.281 22.406 12.531 1 97.12 76 ILE A C 1
ATOM 599 O O . ILE A 1 76 ? -5.008 22.359 13.523 1 97.12 76 ILE A O 1
ATOM 603 N N . THR A 1 77 ? -4.684 23 11.422 1 95.81 77 THR A N 1
ATOM 604 C CA . THR A 1 77 ? -5.922 23.766 11.32 1 95.81 77 THR A CA 1
ATOM 605 C C . THR A 1 77 ? -7.133 22.844 11.305 1 95.81 77 THR A C 1
ATOM 607 O O . THR A 1 77 ? -8.203 23.188 11.797 1 95.81 77 THR A O 1
ATOM 610 N N . ASN A 1 78 ? -6.961 21.672 10.805 1 95.06 78 ASN A N 1
ATOM 611 C CA . ASN A 1 78 ? -8.117 20.812 10.57 1 95.06 78 ASN A CA 1
ATOM 612 C C . ASN A 1 78 ? -8.156 19.641 11.555 1 95.06 78 ASN A C 1
ATOM 614 O O . ASN A 1 78 ? -9.094 18.844 11.531 1 95.06 78 ASN A O 1
ATOM 618 N N . ARG A 1 79 ? -7.074 19.641 12.383 1 92.5 79 ARG A N 1
ATOM 619 C CA . ARG A 1 79 ? -7.047 18.5 13.273 1 92.5 79 ARG A CA 1
ATOM 620 C C . ARG A 1 79 ? -8.117 18.609 14.352 1 92.5 79 ARG A C 1
ATOM 622 O O . ARG A 1 79 ? -8.383 19.703 14.859 1 92.5 79 ARG A O 1
ATOM 629 N N . GLY A 1 80 ? -9.094 17.734 14.414 1 85.94 80 GLY A N 1
ATOM 630 C CA . GLY A 1 80 ? -10.125 17.656 15.438 1 85.94 80 GLY A CA 1
ATOM 631 C C . GLY A 1 80 ? -9.656 16.984 16.703 1 85.94 80 GLY A C 1
ATOM 632 O O . GLY A 1 80 ? -8.453 16.797 16.922 1 85.94 80 GLY A O 1
ATOM 633 N N . HIS A 1 81 ? -10.555 16.766 17.516 1 87.69 81 HIS A N 1
ATOM 634 C CA . HIS A 1 81 ? -10.266 16.234 18.844 1 87.69 81 HIS A CA 1
ATOM 635 C C . HIS A 1 81 ? -9.68 14.828 18.75 1 87.69 81 HIS A C 1
ATOM 637 O O . HIS A 1 81 ? -8.914 14.422 19.625 1 87.69 81 HIS A O 1
ATOM 643 N N . HIS A 1 82 ? -9.984 14.148 17.703 1 88.06 82 HIS A N 1
ATOM 644 C CA . HIS A 1 82 ? -9.516 12.781 17.562 1 88.06 82 HIS A CA 1
ATOM 645 C C . HIS A 1 82 ? -8.047 12.75 17.141 1 88.06 82 HIS A C 1
ATOM 647 O O . HIS A 1 82 ? -7.371 11.734 17.312 1 88.06 82 HIS A O 1
ATOM 653 N N . CYS A 1 83 ? -7.605 13.789 16.578 1 92.75 83 CYS A N 1
ATOM 654 C CA . CYS A 1 83 ? -6.215 13.906 16.156 1 92.75 83 CYS A CA 1
ATOM 655 C C . CYS A 1 83 ? -5.414 14.742 17.141 1 92.75 83 CYS A C 1
ATOM 657 O O . CYS A 1 83 ? -4.871 15.789 16.781 1 92.75 83 CYS A O 1
ATOM 659 N N . ASN A 1 84 ? -5.277 14.188 18.25 1 89.38 84 ASN A N 1
ATOM 660 C CA . ASN A 1 84 ? -4.719 14.969 19.344 1 89.38 84 ASN A CA 1
ATOM 661 C C . ASN A 1 84 ? -3.24 14.664 19.562 1 89.38 84 ASN A C 1
ATOM 663 O O . ASN A 1 84 ? -2.6 15.25 20.438 1 89.38 84 ASN A O 1
ATOM 667 N N . LEU A 1 85 ? -2.766 13.781 18.797 1 92.31 85 LEU A N 1
ATOM 668 C CA . LEU A 1 85 ? -1.327 13.547 18.828 1 92.31 85 LEU A CA 1
ATOM 669 C C . LEU A 1 85 ? -0.592 14.547 17.938 1 92.31 85 LEU A C 1
ATOM 671 O O . LEU A 1 85 ? -1.165 15.086 16.984 1 92.31 85 LEU A O 1
ATOM 675 N N . ASP A 1 86 ? 0.639 14.789 18.219 1 95.56 86 ASP A N 1
ATOM 676 C CA . ASP A 1 86 ? 1.415 15.773 17.484 1 95.56 86 ASP A CA 1
ATOM 677 C C . ASP A 1 86 ? 2.045 15.156 16.234 1 95.56 86 ASP A C 1
ATOM 679 O O . ASP A 1 86 ? 2.863 15.789 15.562 1 95.56 86 ASP A O 1
ATOM 683 N N . TRP A 1 87 ? 1.728 13.93 15.977 1 97.94 87 TRP A N 1
ATOM 684 C CA . TRP A 1 87 ? 2.295 13.227 14.836 1 97.94 87 TRP A CA 1
ATOM 685 C C . TRP A 1 87 ? 1.215 12.875 13.812 1 97.94 87 TRP A C 1
ATOM 687 O O . TRP A 1 87 ? 0.081 12.562 14.188 1 97.94 87 TRP A O 1
ATOM 697 N N . TYR A 1 88 ? 1.562 12.906 12.508 1 98.56 88 TYR A N 1
ATOM 698 C CA . TYR A 1 88 ? 0.67 12.453 11.445 1 98.56 88 TYR A CA 1
ATOM 699 C C . TYR A 1 88 ? 1.449 11.75 10.344 1 98.56 88 TYR A C 1
ATOM 701 O O . TYR A 1 88 ? 2.656 11.953 10.195 1 98.56 88 TYR A O 1
ATOM 709 N N . TRP A 1 89 ? 0.721 10.852 9.578 1 98.81 89 TRP A N 1
ATOM 710 C CA . TRP A 1 89 ? 1.371 10.086 8.516 1 98.81 89 TRP A CA 1
ATOM 711 C C . TRP A 1 89 ? 1.474 10.906 7.238 1 98.81 89 TRP A C 1
ATOM 713 O O . TRP A 1 89 ? 0.54 11.633 6.879 1 98.81 89 TRP A O 1
ATOM 723 N N . ILE A 1 90 ? 2.617 10.773 6.5 1 98.94 90 ILE A N 1
ATOM 724 C CA . ILE A 1 90 ? 2.768 11.172 5.109 1 98.94 90 ILE A CA 1
ATOM 725 C C . ILE A 1 90 ? 3.23 9.984 4.273 1 98.94 90 ILE A C 1
ATOM 727 O O . ILE A 1 90 ? 3.35 8.867 4.785 1 98.94 90 ILE A O 1
ATOM 731 N N . GLY A 1 91 ? 3.457 10.219 3.006 1 98.75 91 GLY A N 1
ATOM 732 C CA . GLY A 1 91 ? 3.533 9.094 2.08 1 98.75 91 GLY A CA 1
ATOM 733 C C . GLY A 1 91 ? 4.941 8.57 1.899 1 98.75 91 GLY A C 1
ATOM 734 O O . GLY A 1 91 ? 5.168 7.629 1.132 1 98.75 91 GLY A O 1
ATOM 735 N N . ALA A 1 92 ? 5.93 9.078 2.588 1 98.81 92 ALA A N 1
ATOM 736 C CA . ALA A 1 92 ? 7.305 8.609 2.432 1 98.81 92 ALA A CA 1
ATOM 737 C C . ALA A 1 92 ? 7.484 7.223 3.045 1 98.81 92 ALA A C 1
ATOM 739 O O . ALA A 1 92 ? 6.977 6.949 4.137 1 98.81 92 ALA A O 1
ATOM 740 N N . ASN A 1 93 ? 8.172 6.305 2.307 1 98.62 93 ASN A N 1
ATOM 741 C CA . ASN A 1 93 ? 8.43 4.953 2.799 1 98.62 93 ASN A CA 1
ATOM 742 C C . ASN A 1 93 ? 9.633 4.324 2.109 1 98.62 93 ASN A C 1
ATOM 744 O O . ASN A 1 93 ? 10.055 4.781 1.044 1 98.62 93 ASN A O 1
ATOM 748 N N . ASP A 1 94 ? 10.219 3.398 2.705 1 98.38 94 ASP A N 1
ATOM 749 C CA . ASP A 1 94 ? 11.281 2.631 2.057 1 98.38 94 ASP A CA 1
ATOM 750 C C . ASP A 1 94 ? 10.992 1.134 2.119 1 98.38 94 ASP A C 1
ATOM 752 O O . ASP A 1 94 ? 11.898 0.33 2.348 1 98.38 94 ASP A O 1
ATOM 756 N N . LEU A 1 95 ? 9.711 0.799 1.896 1 97.06 95 LEU A N 1
ATOM 757 C CA . LEU A 1 95 ? 9.188 -0.558 2.002 1 97.06 95 LEU A CA 1
ATOM 758 C C . LEU A 1 95 ? 9.758 -1.448 0.903 1 97.06 95 LEU A C 1
ATOM 760 O O . LEU A 1 95 ? 10.047 -2.625 1.137 1 97.06 95 LEU A O 1
ATOM 764 N N . ALA A 1 96 ? 9.953 -0.898 -0.275 1 95.19 96 ALA A N 1
ATOM 765 C CA . ALA A 1 96 ? 10.422 -1.689 -1.41 1 95.19 96 ALA A CA 1
ATOM 766 C C . ALA A 1 96 ? 11.875 -2.109 -1.224 1 95.19 96 ALA A C 1
ATOM 768 O O . ALA A 1 96 ? 12.25 -3.24 -1.542 1 95.19 96 ALA A O 1
ATOM 769 N N . ARG A 1 97 ? 12.648 -1.201 -0.776 1 94.69 97 ARG A N 1
ATOM 770 C CA . ARG A 1 97 ? 14.062 -1.418 -0.483 1 94.69 97 ARG A CA 1
ATOM 771 C C . ARG A 1 97 ? 14.523 -0.538 0.674 1 94.69 97 ARG A C 1
ATOM 773 O O . ARG A 1 97 ? 14.484 0.691 0.579 1 94.69 97 ARG A O 1
ATOM 780 N N . GLU A 1 98 ? 15.047 -1.21 1.736 1 95.88 98 GLU A N 1
ATOM 781 C CA . GLU A 1 98 ? 15.492 -0.492 2.928 1 95.88 98 GLU A CA 1
ATOM 782 C C . GLU A 1 98 ? 16.531 0.575 2.578 1 95.88 98 GLU A C 1
ATOM 784 O O . GLU A 1 98 ? 17.484 0.303 1.854 1 95.88 98 GLU A O 1
ATOM 789 N N . GLY A 1 99 ? 16.281 1.803 3.068 1 97.5 99 GLY A N 1
ATOM 790 C CA . GLY A 1 99 ? 17.219 2.908 2.871 1 97.5 99 GLY A CA 1
ATOM 791 C C . GLY A 1 99 ? 16.922 3.713 1.618 1 97.5 99 GLY A C 1
ATOM 792 O O . GLY A 1 99 ? 17.438 4.816 1.446 1 97.5 99 GLY A O 1
ATOM 793 N N . ARG A 1 100 ? 16.109 3.182 0.757 1 97.62 100 ARG A N 1
ATOM 794 C CA . ARG A 1 100 ? 15.703 3.902 -0.444 1 97.62 100 ARG A CA 1
ATOM 795 C C . ARG A 1 100 ? 14.289 4.461 -0.295 1 97.62 100 ARG A C 1
ATOM 797 O O . ARG A 1 100 ? 13.312 3.801 -0.657 1 97.62 100 ARG A O 1
ATOM 804 N N . TRP A 1 101 ? 14.273 5.699 0.116 1 98.62 101 TRP A N 1
ATOM 805 C CA . TRP A 1 101 ? 13 6.332 0.442 1 98.62 101 TRP A CA 1
ATOM 806 C C . TRP A 1 101 ? 12.289 6.812 -0.82 1 98.62 101 TRP A C 1
ATOM 808 O O . TRP A 1 101 ? 12.922 7.395 -1.707 1 98.62 101 TRP A O 1
ATOM 818 N N . ARG A 1 102 ? 10.977 6.484 -0.844 1 98.06 102 ARG A N 1
ATOM 819 C CA . ARG A 1 102 ? 10.148 6.805 -2 1 98.06 102 ARG A CA 1
ATOM 820 C C . ARG A 1 102 ? 8.797 7.371 -1.565 1 98.06 102 ARG A C 1
ATOM 822 O O . ARG A 1 102 ? 8.367 7.168 -0.427 1 98.06 102 ARG A O 1
ATOM 829 N N . TRP A 1 103 ? 8.203 8.062 -2.51 1 98.25 103 TRP A N 1
ATOM 830 C CA . TRP A 1 103 ? 6.863 8.578 -2.252 1 98.25 103 TRP A CA 1
ATOM 831 C C . TRP A 1 103 ? 5.801 7.559 -2.633 1 98.25 103 TRP A C 1
ATOM 833 O O . TRP A 1 103 ? 5.91 6.895 -3.668 1 98.25 103 TRP A O 1
ATOM 843 N N . ALA A 1 104 ? 4.762 7.438 -1.791 1 97.12 104 ALA A N 1
ATOM 844 C CA . ALA A 1 104 ? 3.637 6.539 -2.033 1 97.12 104 ALA A CA 1
ATOM 845 C C . ALA A 1 104 ? 2.873 6.945 -3.289 1 97.12 104 ALA A C 1
ATOM 847 O O . ALA A 1 104 ? 2.18 6.125 -3.895 1 97.12 104 ALA A O 1
ATOM 848 N N . GLU A 1 105 ? 2.984 8.172 -3.68 1 95.88 105 GLU A N 1
ATOM 849 C CA . GLU A 1 105 ? 2.27 8.727 -4.828 1 95.88 105 GLU A CA 1
ATOM 850 C C . GLU A 1 105 ? 2.604 7.961 -6.105 1 95.88 105 GLU A C 1
ATOM 852 O O . GLU A 1 105 ? 1.707 7.453 -6.781 1 95.88 105 GLU A O 1
ATOM 857 N N . ASP A 1 106 ? 3.967 7.879 -6.355 1 93.25 106 ASP A N 1
ATOM 858 C CA . ASP A 1 106 ? 4.348 7.355 -7.664 1 93.25 106 ASP A CA 1
ATOM 859 C C . ASP A 1 106 ? 5.637 6.535 -7.574 1 93.25 106 ASP A C 1
ATOM 861 O O . ASP A 1 106 ? 6.164 6.086 -8.594 1 93.25 106 ASP A O 1
ATOM 865 N N . GLY A 1 107 ? 6.117 6.398 -6.418 1 95 107 GLY A N 1
ATOM 866 C CA . GLY A 1 107 ? 7.324 5.613 -6.223 1 95 107 GLY A CA 1
ATOM 867 C C . GLY A 1 107 ? 8.594 6.395 -6.488 1 95 107 GLY A C 1
ATOM 868 O O . GLY A 1 107 ? 9.695 5.84 -6.438 1 95 107 GLY A O 1
ATOM 869 N N . SER A 1 108 ? 8.492 7.668 -6.73 1 96.25 108 SER A N 1
ATOM 870 C CA . SER A 1 108 ? 9.68 8.477 -6.984 1 96.25 108 SER A CA 1
ATOM 871 C C . SER A 1 108 ? 10.508 8.656 -5.715 1 96.25 108 SER A C 1
ATOM 873 O O . SER A 1 108 ? 9.977 8.594 -4.605 1 96.25 108 SER A O 1
ATOM 875 N N . GLU A 1 109 ? 11.734 8.945 -5.91 1 97 109 GLU A N 1
ATOM 876 C CA . GLU A 1 109 ? 12.633 9.18 -4.785 1 97 109 GLU A CA 1
ATOM 877 C C . GLU A 1 109 ? 12.383 10.547 -4.152 1 97 109 GLU A C 1
ATOM 879 O O . GLU A 1 109 ? 11.883 11.461 -4.812 1 97 109 GLU A O 1
ATOM 884 N N . LEU A 1 110 ? 12.742 10.648 -2.896 1 98.12 110 LEU A N 1
ATOM 885 C CA . LEU A 1 110 ? 12.57 11.922 -2.203 1 98.12 110 LEU A CA 1
ATOM 886 C C . LEU A 1 110 ? 13.531 12.969 -2.752 1 98.12 110 LEU A C 1
ATOM 888 O O . LEU A 1 110 ? 14.727 12.703 -2.918 1 98.12 110 LEU A O 1
ATOM 892 N N . SER A 1 111 ? 12.977 14.156 -3.041 1 96 111 SER A N 1
ATOM 893 C CA . SER A 1 111 ? 13.812 15.305 -3.369 1 96 111 SER A CA 1
ATOM 894 C C . SER A 1 111 ? 13.906 16.281 -2.195 1 96 111 SER A C 1
ATOM 896 O O . SER A 1 111 ? 14.641 17.266 -2.254 1 96 111 SER A O 1
ATOM 898 N N . TYR A 1 112 ? 13.172 16.062 -1.271 1 98.25 112 TYR A N 1
ATOM 899 C CA . TYR A 1 112 ? 13.102 16.812 -0.025 1 98.25 112 TYR A CA 1
ATOM 900 C C . TYR A 1 112 ? 12.867 15.891 1.163 1 98.25 112 TYR A C 1
ATOM 902 O O . TYR A 1 112 ? 12.125 14.906 1.059 1 98.25 112 TYR A O 1
ATOM 910 N N . PHE A 1 113 ? 13.508 16.172 2.299 1 98.62 113 PHE A N 1
ATOM 911 C CA . PHE A 1 113 ? 13.25 15.5 3.568 1 98.62 113 PHE A CA 1
ATOM 912 C C . PHE A 1 113 ? 13.57 16.422 4.738 1 98.62 113 PHE A C 1
ATOM 914 O O . PHE A 1 113 ? 14.312 17.391 4.586 1 98.62 113 PHE A O 1
ATOM 921 N N . ASN A 1 114 ? 12.93 16.172 5.867 1 98.81 114 ASN A N 1
ATOM 922 C CA . ASN A 1 114 ? 13.156 16.953 7.082 1 98.81 114 ASN A CA 1
ATOM 923 C C . ASN A 1 114 ? 13.242 16.062 8.312 1 98.81 114 ASN A C 1
ATOM 925 O O . ASN A 1 114 ? 12.422 16.172 9.227 1 98.81 114 ASN A O 1
ATOM 929 N N . TRP A 1 115 ? 14.328 15.297 8.344 1 98.88 115 TRP A N 1
ATOM 930 C CA . TRP A 1 115 ? 14.484 14.273 9.375 1 98.88 115 TRP A CA 1
ATOM 931 C C . TRP A 1 115 ? 14.805 14.906 10.727 1 98.88 115 TRP A C 1
ATOM 933 O O . TRP A 1 115 ? 15.57 15.875 10.805 1 98.88 115 TRP A O 1
ATOM 943 N N . LEU A 1 116 ? 14.25 14.305 11.773 1 98.56 116 LEU A N 1
ATOM 944 C CA . LEU A 1 116 ? 14.758 14.562 13.117 1 98.56 116 LEU A CA 1
ATOM 945 C C . LEU A 1 116 ? 16.219 14.133 13.242 1 98.56 116 LEU A C 1
ATOM 947 O O . LEU A 1 116 ? 16.656 13.203 12.562 1 98.56 116 LEU A O 1
ATOM 951 N N . ARG A 1 117 ? 16.891 14.859 14.133 1 97.94 117 ARG A N 1
ATOM 952 C CA . ARG A 1 117 ? 18.25 14.414 14.422 1 97.94 117 ARG A CA 1
ATOM 953 C C . ARG A 1 117 ? 18.266 12.945 14.852 1 97.94 117 ARG A C 1
ATOM 955 O O . ARG A 1 117 ? 17.5 12.547 15.727 1 97.94 117 ARG A O 1
ATOM 962 N N . GLY A 1 118 ? 19.141 12.18 14.227 1 98.38 118 GLY A N 1
ATOM 963 C CA . GLY A 1 118 ? 19.25 10.766 14.555 1 98.38 118 GLY A CA 1
ATOM 964 C C . GLY A 1 118 ? 18.312 9.883 13.758 1 98.38 118 GLY A C 1
ATOM 965 O O . GLY A 1 118 ? 18.344 8.656 13.875 1 98.38 118 GLY A O 1
ATOM 966 N N . GLU A 1 119 ? 17.531 10.555 12.938 1 98.44 119 GLU A N 1
ATOM 967 C CA . GLU A 1 119 ? 16.578 9.82 12.102 1 98.44 119 GLU A CA 1
ATOM 968 C C . GLU A 1 119 ? 16.922 9.961 10.625 1 98.44 119 GLU A C 1
ATOM 970 O O . GLU A 1 119 ? 17.594 10.906 10.219 1 98.44 119 GLU A O 1
ATOM 975 N N . PRO A 1 120 ? 16.375 9.117 9.773 1 98.44 120 PRO A N 1
ATOM 976 C CA . PRO A 1 120 ? 15.773 7.832 10.148 1 98.44 120 PRO A CA 1
ATOM 977 C C . PRO A 1 120 ? 16.797 6.852 10.727 1 98.44 120 PRO A C 1
ATOM 979 O O . PRO A 1 120 ? 17.938 6.809 10.273 1 98.44 120 PRO A O 1
ATOM 982 N N . ASN A 1 121 ? 16.438 6.012 11.727 1 98.5 121 ASN A N 1
ATOM 983 C CA . ASN A 1 121 ? 17.406 5.121 12.359 1 98.5 121 ASN A CA 1
ATOM 984 C C . ASN A 1 121 ? 17 3.658 12.203 1 98.5 121 ASN A C 1
ATOM 986 O O . ASN A 1 121 ? 17.734 2.76 12.625 1 98.5 121 ASN A O 1
ATOM 990 N N . ASN A 1 122 ? 15.898 3.377 11.594 1 97.94 122 ASN A N 1
ATOM 991 C CA . ASN A 1 122 ? 15.398 2.035 11.312 1 97.94 122 ASN A CA 1
ATOM 992 C C . ASN A 1 122 ? 15.383 1.164 12.562 1 97.94 122 ASN A C 1
ATOM 994 O O . ASN A 1 122 ? 15.68 -0.03 12.5 1 97.94 122 ASN A O 1
ATOM 998 N N . MET A 1 123 ? 15.109 1.796 13.688 1 94.81 123 MET A N 1
ATOM 999 C CA . MET A 1 123 ? 14.992 1.014 14.922 1 94.81 123 MET A CA 1
ATOM 1000 C C . MET A 1 123 ? 13.789 0.076 14.852 1 94.81 123 MET A C 1
ATOM 1002 O O . MET A 1 123 ? 12.656 0.524 14.688 1 94.81 123 MET A O 1
ATOM 1006 N N . ASP A 1 124 ? 13.969 -1.297 14.984 1 92.12 124 ASP A N 1
ATOM 1007 C CA . ASP A 1 124 ? 12.938 -2.324 14.938 1 92.12 124 ASP A CA 1
ATOM 1008 C C . ASP A 1 124 ? 12.227 -2.332 13.586 1 92.12 124 ASP A C 1
ATOM 1010 O O . ASP A 1 124 ? 11 -2.355 13.523 1 92.12 124 ASP A O 1
ATOM 1014 N N . ASN A 1 125 ? 12.984 -2.111 12.5 1 93.12 125 ASN A N 1
ATOM 1015 C CA . ASN A 1 125 ? 12.492 -2.219 11.133 1 93.12 125 ASN A CA 1
ATOM 1016 C C . ASN A 1 125 ? 11.422 -1.176 10.836 1 93.12 125 ASN A C 1
ATOM 1018 O O . ASN A 1 125 ? 10.305 -1.521 10.445 1 93.12 125 ASN A O 1
ATOM 1022 N N . GLU A 1 126 ? 11.805 0.086 10.898 1 97.12 126 GLU A N 1
ATOM 1023 C CA . GLU A 1 126 ? 10.93 1.217 10.602 1 97.12 126 GLU A CA 1
ATOM 1024 C C . GLU A 1 126 ? 11.016 1.613 9.133 1 97.12 126 GLU A C 1
ATOM 1026 O O . GLU A 1 126 ? 12.109 1.801 8.594 1 97.12 126 GLU A O 1
ATOM 1031 N N . ASP A 1 127 ? 9.805 1.734 8.469 1 98.06 127 ASP A N 1
ATOM 1032 C CA . ASP A 1 127 ? 9.875 1.854 7.016 1 98.06 127 ASP A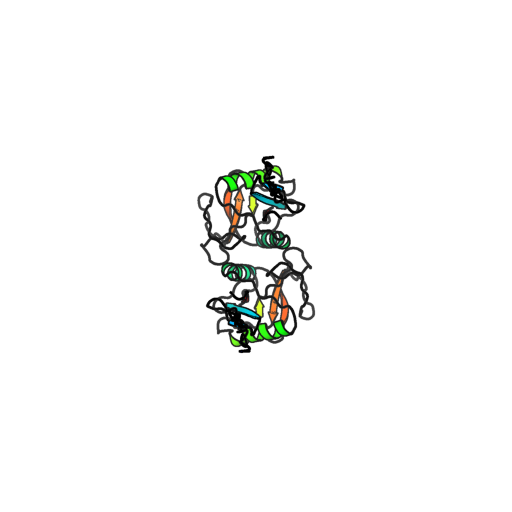 CA 1
ATOM 1033 C C . ASP A 1 127 ? 8.898 2.906 6.504 1 98.06 127 ASP A C 1
ATOM 1035 O O . ASP A 1 127 ? 8.703 3.049 5.293 1 98.06 127 ASP A O 1
ATOM 1039 N N . VAL A 1 128 ? 8.242 3.615 7.414 1 98.62 128 VAL A N 1
ATOM 1040 C CA . VAL A 1 128 ? 7.27 4.629 7.016 1 98.62 128 VAL A CA 1
ATOM 1041 C C . VAL A 1 128 ? 7.477 5.898 7.836 1 98.62 128 VAL A C 1
ATOM 1043 O O . VAL A 1 128 ? 8.234 5.898 8.812 1 98.62 128 VAL A O 1
ATOM 1046 N N . VAL A 1 129 ? 6.797 7.043 7.426 1 98.88 129 VAL A N 1
ATOM 1047 C CA . VAL A 1 129 ? 7.207 8.32 8 1 98.88 129 VAL A CA 1
ATOM 1048 C C . VAL A 1 129 ? 6.012 8.992 8.68 1 98.88 129 VAL A C 1
ATOM 1050 O O . VAL A 1 129 ? 4.922 9.055 8.102 1 98.88 129 VAL A O 1
ATOM 1053 N N . GLN A 1 130 ? 6.293 9.383 9.859 1 98.75 130 GLN A N 1
ATOM 1054 C CA . GLN A 1 130 ? 5.41 10.312 10.555 1 98.75 130 GLN A CA 1
ATOM 1055 C C . GLN A 1 130 ? 6.062 11.688 10.703 1 98.75 130 GLN A C 1
ATOM 1057 O O . GLN A 1 130 ? 7.289 11.789 10.797 1 98.75 130 GLN A O 1
ATOM 1062 N N . VAL A 1 131 ? 5.281 12.727 10.781 1 98.88 131 VAL A N 1
ATOM 1063 C CA . VAL A 1 131 ? 5.738 14.109 10.898 1 98.88 131 VAL A CA 1
ATOM 1064 C C . VAL A 1 131 ? 5.293 14.688 12.242 1 98.88 131 VAL A C 1
ATOM 1066 O O . VAL A 1 131 ? 4.137 14.531 12.633 1 98.88 131 VAL A O 1
ATOM 1069 N N . ASN A 1 132 ? 6.219 15.297 12.914 1 98.75 132 ASN A N 1
ATOM 1070 C CA . ASN A 1 132 ? 5.883 16.062 14.109 1 98.75 132 ASN A CA 1
ATOM 1071 C C . ASN A 1 132 ? 5.305 17.438 13.758 1 98.75 132 ASN A C 1
ATOM 1073 O O . ASN A 1 132 ? 5.992 18.266 13.164 1 98.75 132 ASN A O 1
ATOM 1077 N N . SER A 1 133 ? 4.078 17.625 14.172 1 98.25 133 SER A N 1
ATOM 1078 C CA . SER A 1 133 ? 3.371 18.828 13.734 1 98.25 133 SER A CA 1
ATOM 1079 C C . SER A 1 133 ? 3.916 20.062 14.422 1 98.25 133 SER A C 1
ATOM 1081 O O . SER A 1 133 ? 3.68 21.188 13.969 1 98.25 133 SER A O 1
ATOM 1083 N N . ASN A 1 134 ? 4.613 19.922 15.461 1 98.19 134 ASN A N 1
ATOM 1084 C CA . ASN A 1 134 ? 5.152 21.078 16.188 1 98.19 134 ASN A CA 1
ATOM 1085 C C . ASN A 1 134 ? 6.344 21.688 15.461 1 98.19 134 ASN A C 1
ATOM 1087 O O . ASN A 1 134 ? 6.578 22.891 15.547 1 98.19 134 ASN A O 1
ATOM 1091 N N . ASN A 1 135 ? 7.105 20.891 14.742 1 98.5 135 ASN A N 1
ATOM 1092 C CA . ASN A 1 135 ? 8.328 21.406 14.148 1 98.5 135 ASN A CA 1
ATOM 1093 C C . ASN A 1 135 ? 8.547 20.859 12.742 1 98.5 135 ASN A C 1
ATOM 1095 O O . ASN A 1 135 ? 9.586 21.109 12.125 1 98.5 135 ASN A O 1
ATOM 1099 N N . ARG A 1 136 ? 7.652 20.031 12.195 1 98.69 136 ARG A N 1
ATOM 1100 C CA . ARG A 1 136 ? 7.594 19.5 10.836 1 98.69 136 ARG A CA 1
ATOM 1101 C C . ARG A 1 136 ? 8.703 18.484 10.602 1 98.69 136 ARG A C 1
ATOM 1103 O O . ARG A 1 136 ? 8.969 18.094 9.469 1 98.69 136 ARG A O 1
ATOM 1110 N N . LYS A 1 137 ? 9.383 18.016 11.711 1 98.94 137 LYS A N 1
ATOM 1111 C CA . LYS A 1 137 ? 10.453 17.031 11.562 1 98.94 137 LYS A CA 1
ATOM 1112 C C . LYS A 1 137 ? 9.883 15.617 11.43 1 98.94 137 LYS A C 1
ATOM 1114 O O . LYS A 1 137 ? 8.781 15.336 11.914 1 98.94 137 LYS A O 1
ATOM 1119 N N . TRP A 1 138 ? 10.734 14.797 10.758 1 98.94 138 TRP A N 1
ATOM 1120 C CA . TRP A 1 138 ? 10.266 13.469 10.375 1 98.94 138 TRP A CA 1
ATOM 1121 C C . TRP A 1 138 ? 10.883 12.391 11.258 1 98.94 138 TRP A C 1
ATOM 1123 O O . TRP A 1 138 ? 12.047 12.5 11.656 1 98.94 138 TRP A O 1
ATOM 1133 N N . ASN A 1 139 ? 10.117 11.375 11.547 1 98.69 139 ASN A N 1
ATOM 1134 C CA . ASN A 1 139 ? 10.586 10.141 12.18 1 98.69 139 ASN A CA 1
ATOM 1135 C C . ASN A 1 139 ? 10.125 8.906 11.414 1 98.69 139 ASN A C 1
ATOM 1137 O O . ASN A 1 139 ? 8.969 8.828 10.984 1 98.69 139 ASN A O 1
ATOM 1141 N N . ASP A 1 140 ? 11.102 7.961 11.172 1 98.56 140 ASP A N 1
ATOM 1142 C CA . ASP A 1 140 ? 10.648 6.688 10.617 1 98.56 140 ASP A CA 1
ATOM 1143 C C . ASP A 1 140 ? 10.07 5.789 11.711 1 98.56 140 ASP A C 1
ATOM 1145 O O . ASP A 1 140 ? 10.516 5.824 12.859 1 98.56 140 ASP A O 1
ATOM 1149 N N . ASN A 1 141 ? 9.039 5.039 11.297 1 97.62 141 ASN A N 1
ATOM 1150 C CA . ASN A 1 141 ? 8.367 4.148 12.234 1 97.62 141 ASN A CA 1
ATOM 1151 C C . ASN A 1 141 ? 7.898 2.867 11.562 1 97.62 141 ASN A C 1
ATOM 1153 O O . ASN A 1 141 ? 8.156 2.654 10.375 1 97.62 141 ASN A O 1
ATOM 1157 N N . GLU A 1 142 ? 7.281 1.985 12.391 1 95.62 142 GLU A N 1
ATOM 1158 C CA . GLU A 1 142 ? 6.785 0.708 11.883 1 95.62 142 GLU A CA 1
ATOM 1159 C C . GLU A 1 142 ? 5.496 0.89 11.094 1 95.62 142 GLU A C 1
ATOM 1161 O O . GLU A 1 142 ? 4.699 1.782 11.391 1 95.62 142 GLU A O 1
ATOM 1166 N N . VAL A 1 143 ? 5.309 -0.079 10.188 1 94.38 143 VAL A N 1
ATOM 1167 C CA . VAL A 1 143 ? 4.188 0.011 9.258 1 94.38 143 VAL A CA 1
ATOM 1168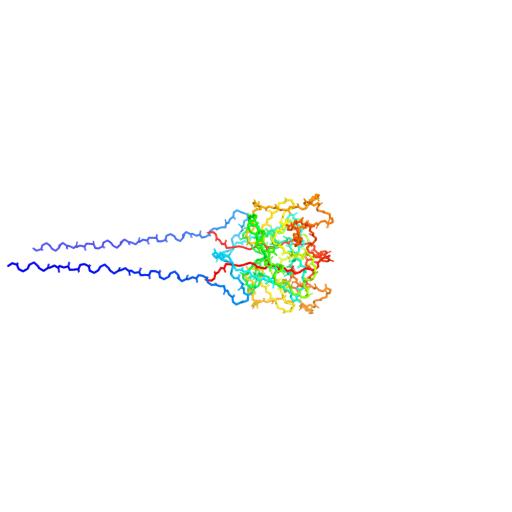 C C . VAL A 1 143 ? 2.887 -0.314 9.984 1 94.38 143 VAL A C 1
ATOM 1170 O O . VAL A 1 143 ? 1.825 0.205 9.633 1 94.38 143 VAL A O 1
ATOM 1173 N N . THR A 1 144 ? 2.953 -1.278 10.953 1 89.62 144 THR A N 1
ATOM 1174 C CA . THR A 1 144 ? 1.808 -1.668 11.773 1 89.62 144 THR A CA 1
ATOM 1175 C C . THR A 1 144 ? 2.227 -1.897 13.219 1 89.62 144 THR A C 1
ATOM 1177 O O . THR A 1 144 ? 3.408 -1.791 13.555 1 89.62 144 THR A O 1
ATOM 1180 N N . HIS A 1 145 ? 1.192 -2.01 14.062 1 81.56 145 HIS A N 1
ATOM 1181 C CA . HIS A 1 145 ? 1.26 -2.594 15.398 1 81.56 145 HIS A CA 1
ATOM 1182 C C . HIS A 1 145 ? 1.758 -1.579 16.422 1 81.56 145 HIS A C 1
ATOM 1184 O O . HIS A 1 145 ? 1.583 -1.769 17.625 1 81.56 145 HIS A O 1
ATOM 1190 N N . THR A 1 146 ? 2.389 -0.42 15.914 1 85.25 146 THR A N 1
ATOM 1191 C CA . THR A 1 146 ? 2.928 0.452 16.953 1 85.25 146 THR A CA 1
ATOM 1192 C C . THR A 1 146 ? 2.115 1.74 17.047 1 85.25 146 THR A C 1
ATOM 1194 O O . THR A 1 146 ? 1.601 2.074 18.109 1 85.25 146 THR A O 1
ATOM 1197 N N . TYR A 1 147 ? 1.982 2.449 16.031 1 93.5 147 TYR A N 1
ATOM 1198 C CA . TYR A 1 147 ? 1.331 3.752 16.109 1 93.5 147 TYR A CA 1
ATOM 1199 C C . TYR A 1 147 ? 0.172 3.85 15.133 1 93.5 147 TYR A C 1
ATOM 1201 O O . TYR A 1 147 ? 0.321 3.52 13.953 1 93.5 147 TYR A O 1
ATOM 1209 N N . GLN A 1 148 ? -0.93 4.188 15.641 1 96.56 148 GLN A N 1
ATOM 1210 C CA . GLN A 1 148 ? -2.041 4.656 14.82 1 96.56 148 GLN A CA 1
ATOM 1211 C C . GLN A 1 148 ? -2.145 6.176 14.844 1 96.56 148 GLN A C 1
ATOM 1213 O O . GLN A 1 148 ? -2.223 6.777 15.922 1 96.56 148 GLN A O 1
ATOM 1218 N N . LEU A 1 149 ? -2.088 6.832 13.672 1 98 149 LEU A N 1
ATOM 1219 C CA . LEU A 1 149 ? -2.078 8.289 13.586 1 98 149 LEU A CA 1
ATOM 1220 C C . LEU A 1 149 ? -3.098 8.781 12.562 1 98 149 LEU A C 1
ATOM 1222 O O . LEU A 1 149 ? -3.562 8.008 11.727 1 98 149 LEU A O 1
ATOM 1226 N N . CYS A 1 150 ? -3.496 10.094 12.797 1 98.44 150 CYS A N 1
ATOM 1227 C CA . CYS A 1 150 ? -4.188 10.773 11.703 1 98.44 150 CYS A CA 1
ATOM 1228 C C . CYS A 1 150 ? -3.262 10.953 10.5 1 98.44 150 CYS A C 1
ATOM 1230 O O . CYS A 1 150 ? -2.049 10.781 10.617 1 98.44 150 CYS A O 1
ATOM 1232 N N . TYR A 1 151 ? -3.867 11.234 9.328 1 98.56 151 TYR A N 1
ATOM 1233 C CA . TYR A 1 151 ? -3.061 11.234 8.117 1 98.56 151 TYR A CA 1
ATOM 1234 C C . TYR A 1 151 ? -3.662 12.156 7.059 1 98.56 151 TYR A C 1
ATOM 1236 O O . TYR A 1 151 ? -4.867 12.422 7.07 1 98.56 151 TYR A O 1
ATOM 1244 N N . VAL A 1 152 ? -2.766 12.672 6.227 1 98.75 152 VAL A N 1
ATOM 1245 C CA . VAL A 1 152 ? -3.145 13.617 5.184 1 98.75 152 VAL A CA 1
ATOM 1246 C C . VAL A 1 152 ? -3.092 12.938 3.818 1 98.75 152 VAL A C 1
ATOM 1248 O O . VAL A 1 152 ? -2.055 12.391 3.43 1 98.75 152 VAL A O 1
ATOM 1251 N N . CYS A 1 153 ? -4.23 12.945 3.139 1 98.62 153 CYS A N 1
ATOM 1252 C CA . CYS A 1 153 ? -4.309 12.453 1.767 1 98.62 153 CYS A CA 1
ATOM 1253 C C . CYS A 1 153 ? -4.191 13.602 0.77 1 98.62 153 CYS A C 1
ATOM 1255 O O . CYS A 1 153 ? -4.645 14.719 1.041 1 98.62 153 CYS A O 1
ATOM 1257 N N . GLU A 1 154 ? -3.6 13.266 -0.334 1 98.69 154 GLU A N 1
ATOM 1258 C CA . GLU A 1 154 ? -3.389 14.203 -1.434 1 98.69 154 GLU A CA 1
ATOM 1259 C C . GLU A 1 154 ? -3.883 13.625 -2.756 1 98.69 154 GLU A C 1
ATOM 1261 O O . GLU A 1 154 ? -3.768 12.422 -2.994 1 98.69 154 GLU A O 1
ATOM 1266 N N . LYS A 1 155 ? -4.508 14.477 -3.609 1 97.81 155 LYS A N 1
ATOM 1267 C CA . LYS A 1 155 ? -4.844 14.023 -4.957 1 97.81 155 LYS A CA 1
ATOM 1268 C C . LYS A 1 155 ? -4.855 15.195 -5.938 1 97.81 155 LYS A C 1
ATOM 1270 O O . LYS A 1 155 ? -4.832 16.359 -5.527 1 97.81 155 LYS A O 1
ATOM 1275 N N . ASN A 1 156 ? -4.867 14.805 -7.207 1 96.25 156 ASN A N 1
ATOM 1276 C CA . ASN A 1 156 ? -4.98 15.812 -8.25 1 96.25 156 ASN A CA 1
ATOM 1277 C C . ASN A 1 156 ? -6.387 16.406 -8.305 1 96.25 156 ASN A C 1
ATOM 1279 O O . ASN A 1 156 ? -7.367 15.734 -7.992 1 96.25 156 ASN A O 1
ATOM 1283 N N . PRO A 1 157 ? -6.406 17.672 -8.711 1 94.5 157 PRO A N 1
ATOM 1284 C CA . PRO A 1 157 ? -7.734 18.234 -8.977 1 94.5 157 PRO A CA 1
ATOM 1285 C C . PRO A 1 157 ? -8.422 17.578 -10.172 1 94.5 157 PRO A C 1
ATOM 1287 O O . PRO A 1 157 ? -7.77 16.891 -10.969 1 94.5 157 PRO A O 1
ATOM 1290 N N . ILE A 1 158 ? -9.75 17.641 -10.211 1 86.88 158 ILE A N 1
ATOM 1291 C CA . ILE A 1 158 ? -10.523 17.047 -11.289 1 86.88 158 ILE A CA 1
ATOM 1292 C C . ILE A 1 158 ? -10.602 18.016 -12.469 1 86.88 158 ILE A C 1
ATOM 1294 O O . ILE A 1 158 ? -10.633 19.234 -12.281 1 86.88 158 ILE A O 1
ATOM 1298 N N . MET B 1 1 ? -10.664 9.672 -78.875 1 40.09 1 MET B N 1
ATOM 1299 C CA . MET B 1 1 ? -11.188 9.836 -77.5 1 40.09 1 MET B CA 1
ATOM 1300 C C . MET B 1 1 ? -10.477 8.898 -76.5 1 40.09 1 MET B C 1
ATOM 1302 O O . MET B 1 1 ? -10.68 7.688 -76.562 1 40.09 1 MET B O 1
ATOM 1306 N N . ASN B 1 2 ? -9.18 9.203 -76.125 1 49.97 2 ASN B N 1
ATOM 1307 C CA . ASN B 1 2 ? -8.273 8.523 -75.188 1 49.97 2 ASN B CA 1
ATOM 1308 C C . ASN B 1 2 ? -8.805 8.562 -73.812 1 49.97 2 ASN B C 1
ATOM 1310 O O . ASN B 1 2 ? -9.016 9.641 -73.25 1 49.97 2 ASN B O 1
ATOM 1314 N N . ARG B 1 3 ? -9.719 7.641 -73.375 1 51.66 3 ARG B N 1
ATOM 1315 C CA . ARG B 1 3 ? -10.125 7.414 -72 1 51.66 3 ARG B CA 1
ATOM 1316 C C . ARG B 1 3 ? -8.914 7.168 -71.125 1 51.66 3 ARG B C 1
ATOM 1318 O O . ARG B 1 3 ? -8.164 6.207 -71.312 1 51.66 3 ARG B O 1
ATOM 1325 N N . LEU B 1 4 ? -8.289 8.227 -70.562 1 52.28 4 LEU B N 1
ATOM 1326 C CA . LEU B 1 4 ? -7.324 8.148 -69.5 1 52.28 4 LEU B CA 1
ATOM 1327 C C . LEU B 1 4 ? -7.941 7.469 -68.25 1 52.28 4 LEU B C 1
ATOM 1329 O O . LEU B 1 4 ? -8.938 7.945 -67.688 1 52.28 4 LEU B O 1
ATOM 1333 N N . PHE B 1 5 ? -7.883 6.141 -68.188 1 49.91 5 PHE B N 1
ATOM 1334 C CA . PHE B 1 5 ? -8.258 5.441 -66.938 1 49.91 5 PHE B CA 1
ATOM 1335 C C . PHE B 1 5 ? -7.387 5.879 -65.812 1 49.91 5 PHE B C 1
ATOM 1337 O O . PHE B 1 5 ? -6.16 5.773 -65.875 1 49.91 5 PHE B O 1
ATOM 1344 N N . LEU B 1 6 ? -7.82 6.852 -65 1 49.44 6 LEU B N 1
ATOM 1345 C CA . LEU B 1 6 ? -7.16 7.215 -63.75 1 49.44 6 LEU B CA 1
ATOM 1346 C C . LEU B 1 6 ? -7.223 6.066 -62.75 1 49.44 6 LEU B C 1
ATOM 1348 O O . LEU B 1 6 ? -8.312 5.648 -62.344 1 49.44 6 LEU B O 1
ATOM 1352 N N . ALA B 1 7 ? -6.164 5.242 -62.719 1 51.34 7 ALA B N 1
ATOM 1353 C CA . ALA B 1 7 ? -6.027 4.23 -61.688 1 51.34 7 ALA B CA 1
ATOM 1354 C C . ALA B 1 7 ? -5.938 4.883 -60.312 1 51.34 7 ALA B C 1
ATOM 1356 O O . ALA B 1 7 ? -5.062 5.719 -60.062 1 51.34 7 ALA B O 1
ATOM 1357 N N . CYS B 1 8 ? -7.047 4.859 -59.562 1 51.31 8 CYS B N 1
ATOM 1358 C CA . CYS B 1 8 ? -7.035 5.27 -58.156 1 51.31 8 CYS B CA 1
ATOM 1359 C C . CYS B 1 8 ? -6.156 4.344 -57.312 1 51.31 8 CYS B C 1
ATOM 1361 O O . CYS B 1 8 ? -6.449 3.154 -57.188 1 51.31 8 CYS B O 1
ATOM 1363 N N . VAL B 1 9 ? -4.914 4.664 -57.094 1 53.31 9 VAL B N 1
ATOM 1364 C CA . VAL B 1 9 ? -4.035 3.936 -56.188 1 53.31 9 VAL B CA 1
ATOM 1365 C C . VAL B 1 9 ? -4.559 4.055 -54.75 1 53.31 9 VAL B C 1
ATOM 1367 O O . VAL B 1 9 ? -4.605 5.152 -54.219 1 53.31 9 VAL B O 1
ATOM 1370 N N . PHE B 1 10 ? -5.375 3.082 -54.312 1 51.16 10 PHE B N 1
ATOM 1371 C CA . PHE B 1 10 ? -5.746 3.016 -52.906 1 51.16 10 PHE B CA 1
ATOM 1372 C C . PHE B 1 10 ? -4.527 2.719 -52.031 1 51.16 10 PHE B C 1
ATOM 1374 O O . PHE B 1 10 ? -3.922 1.652 -52.156 1 51.16 10 PHE B O 1
ATOM 1381 N N . LEU B 1 11 ? -3.867 3.729 -51.438 1 57.78 11 LEU B N 1
ATOM 1382 C CA . LEU B 1 11 ? -2.83 3.58 -50.438 1 57.78 11 LEU B CA 1
ATOM 1383 C C . LEU B 1 11 ? -3.385 2.898 -49.188 1 57.78 11 LEU B C 1
ATOM 1385 O O . LEU B 1 11 ? -4.172 3.492 -48.438 1 57.78 11 LEU B O 1
ATOM 1389 N N . VAL B 1 12 ? -3.312 1.585 -49.031 1 56.91 12 VAL B N 1
ATOM 1390 C CA . VAL B 1 12 ? -3.646 0.864 -47.812 1 56.91 12 VAL B CA 1
ATOM 1391 C C . VAL B 1 12 ? -2.578 1.126 -46.75 1 56.91 12 VAL B C 1
ATOM 1393 O O . VAL B 1 12 ? -1.414 0.759 -46.938 1 56.91 12 VAL B O 1
ATOM 1396 N N . ALA B 1 13 ? -2.764 2.121 -45.875 1 55.94 13 ALA B N 1
ATOM 1397 C CA . ALA B 1 13 ? -1.887 2.332 -44.719 1 55.94 13 ALA B CA 1
ATOM 1398 C C . ALA B 1 13 ? -1.862 1.105 -43.812 1 55.94 13 ALA B C 1
ATOM 1400 O O . ALA B 1 13 ? -2.883 0.741 -43.219 1 55.94 13 ALA B O 1
ATOM 1401 N N . ALA B 1 14 ? -0.896 0.242 -43.875 1 54.31 14 ALA B N 1
ATOM 1402 C CA . ALA B 1 14 ? -0.698 -0.833 -42.906 1 54.31 14 ALA B CA 1
ATOM 1403 C C . ALA B 1 14 ? -0.501 -0.275 -41.5 1 54.31 14 ALA B C 1
ATOM 1405 O O . ALA B 1 14 ? 0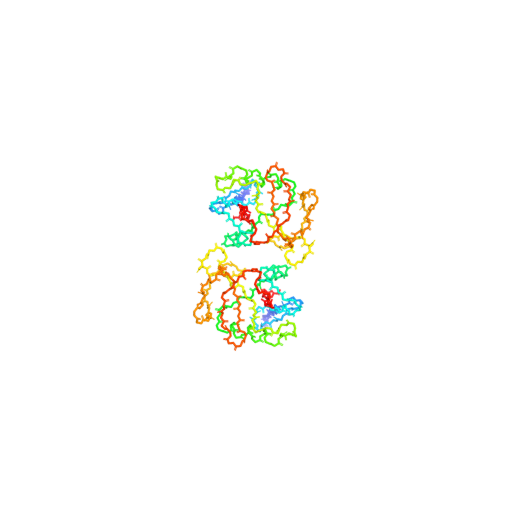.507 0.378 -41.219 1 54.31 14 ALA B O 1
ATOM 1406 N N . ILE B 1 15 ? -1.533 0.038 -40.656 1 52.06 15 ILE B N 1
ATOM 1407 C CA . ILE B 1 15 ? -1.354 0.295 -39.25 1 52.06 15 ILE B CA 1
ATOM 1408 C C . ILE B 1 15 ? -0.642 -0.888 -38.594 1 52.06 15 ILE B C 1
ATOM 1410 O O . ILE B 1 15 ? -1.187 -1.993 -38.531 1 52.06 15 ILE B O 1
ATOM 1414 N N . ALA B 1 16 ? 0.634 -0.974 -38.594 1 53.25 16 ALA B N 1
ATOM 1415 C CA . ALA B 1 16 ? 1.399 -1.96 -37.844 1 53.25 16 ALA B CA 1
ATOM 1416 C C . ALA B 1 16 ? 0.963 -1.987 -36.375 1 53.25 16 ALA B C 1
ATOM 1418 O O . ALA B 1 16 ? 0.959 -0.953 -35.719 1 53.25 16 ALA B O 1
ATOM 1419 N N . ALA B 1 17 ? 0.143 -2.963 -36.094 1 55.19 17 ALA B N 1
A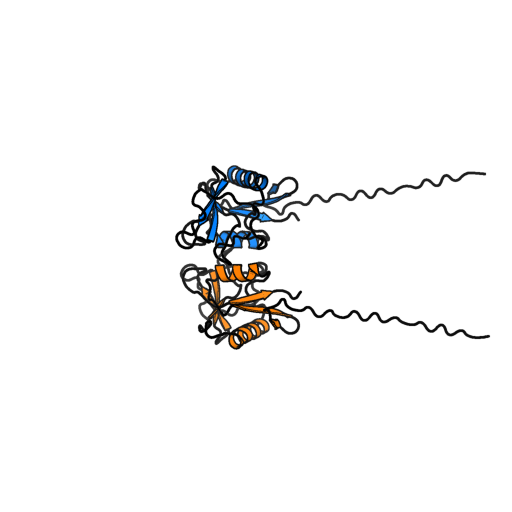TOM 1420 C CA . ALA B 1 17 ? -0.174 -3.176 -34.688 1 55.19 17 ALA B CA 1
ATOM 1421 C C . ALA B 1 17 ? 1.096 -3.262 -33.844 1 55.19 17 ALA B C 1
ATOM 1423 O O . ALA B 1 17 ? 1.891 -4.191 -34 1 55.19 17 ALA B O 1
ATOM 1424 N N . VAL B 1 18 ? 1.753 -2.156 -33.594 1 57.25 18 VAL B N 1
ATOM 1425 C CA . VAL B 1 18 ? 2.857 -2.236 -32.656 1 57.25 18 VAL B CA 1
ATOM 1426 C C . VAL B 1 18 ? 2.465 -3.123 -31.484 1 57.25 18 VAL B C 1
ATOM 1428 O O . VAL B 1 18 ? 1.452 -2.875 -30.812 1 57.25 18 VAL B O 1
ATOM 1431 N N . SER B 1 19 ? 2.709 -4.41 -31.594 1 66.12 19 SER B N 1
ATOM 1432 C CA . SER B 1 19 ? 2.357 -5.352 -30.531 1 66.12 19 SER B CA 1
ATOM 1433 C C . SER B 1 19 ? 2.848 -4.863 -29.172 1 66.12 19 SER B C 1
ATOM 1435 O O . SER B 1 19 ? 4.031 -4.566 -29.016 1 66.12 19 SER B O 1
ATOM 1437 N N . ALA B 1 20 ? 2.055 -4.48 -28.141 1 79.19 20 ALA B N 1
ATOM 1438 C CA . ALA B 1 20 ? 2.406 -4.09 -26.781 1 79.19 20 ALA B CA 1
ATOM 1439 C C . ALA B 1 20 ? 3.311 -5.133 -26.125 1 79.19 20 ALA B C 1
ATOM 1441 O O . ALA B 1 20 ? 3.068 -6.336 -26.25 1 79.19 20 ALA B O 1
ATOM 1442 N N . SER B 1 21 ? 4.496 -4.781 -25.875 1 91.06 21 SER B N 1
ATOM 1443 C CA . SER B 1 21 ? 5.461 -5.672 -25.234 1 91.06 21 SER B CA 1
ATOM 1444 C C . SER B 1 21 ? 5.602 -5.367 -23.75 1 91.06 21 SER B C 1
ATOM 1446 O O . SER B 1 21 ? 5.086 -4.359 -23.266 1 91.06 21 SER B O 1
ATOM 1448 N N . CYS B 1 22 ? 6.227 -6.367 -23.047 1 96.19 22 CYS B N 1
ATOM 1449 C CA . CYS B 1 22 ? 6.414 -6.203 -21.609 1 96.19 22 CYS B CA 1
ATOM 1450 C C . CYS B 1 22 ? 7.801 -5.652 -21.297 1 96.19 22 CYS B C 1
ATOM 1452 O O . CYS B 1 22 ? 8.75 -5.887 -22.047 1 96.19 22 CYS B O 1
ATOM 1454 N N . SER B 1 23 ? 7.828 -4.844 -20.172 1 94.38 23 SER B N 1
ATOM 1455 C CA . SER B 1 23 ? 9.125 -4.43 -19.656 1 94.38 23 SER B CA 1
ATOM 1456 C C . SER B 1 23 ? 10 -5.637 -19.312 1 94.38 23 SER B C 1
ATOM 1458 O O . SER B 1 23 ? 9.484 -6.73 -19.062 1 94.38 23 SER B O 1
ATOM 1460 N N . PRO B 1 24 ? 11.352 -5.453 -19.312 1 94.44 24 PRO B N 1
ATOM 1461 C CA . PRO B 1 24 ? 12.234 -6.562 -18.953 1 94.44 24 PRO B CA 1
ATOM 1462 C C . PRO B 1 24 ? 11.859 -7.199 -17.625 1 94.44 24 PRO B C 1
ATOM 1464 O O . PRO B 1 24 ? 11.5 -6.496 -16.672 1 94.44 24 PRO B O 1
ATOM 1467 N N . GLY B 1 25 ? 11.867 -8.5 -17.594 1 95.81 25 GLY B N 1
ATOM 1468 C CA . GLY B 1 25 ? 11.586 -9.234 -16.359 1 95.81 25 GLY B CA 1
ATOM 1469 C C . GLY B 1 25 ? 10.141 -9.672 -16.25 1 95.81 25 GLY B C 1
ATOM 1470 O O . GLY B 1 25 ? 9.805 -10.5 -15.398 1 95.81 25 GLY B O 1
ATOM 1471 N N . TYR B 1 26 ? 9.398 -9.125 -17.109 1 97.69 26 TYR B N 1
ATOM 1472 C CA . TYR B 1 26 ? 7.98 -9.484 -17.094 1 97.69 26 TYR B CA 1
ATOM 1473 C C . TYR B 1 26 ? 7.648 -10.414 -18.266 1 97.69 26 TYR B C 1
ATOM 1475 O O . TYR B 1 26 ? 8.234 -10.297 -19.344 1 97.69 26 TYR B O 1
ATOM 1483 N N . THR B 1 27 ? 6.754 -11.297 -18.016 1 97.31 27 THR B N 1
ATOM 1484 C CA . THR B 1 27 ? 6.238 -12.234 -19.016 1 97.31 27 THR B CA 1
ATOM 1485 C C . THR B 1 27 ? 4.852 -11.805 -19.484 1 97.31 27 THR B C 1
ATOM 1487 O O . THR B 1 27 ? 3.971 -11.516 -18.688 1 97.31 27 THR B O 1
ATOM 1490 N N . GLN B 1 28 ? 4.664 -11.867 -20.75 1 96.19 28 GLN B N 1
ATOM 1491 C CA . GLN B 1 28 ? 3.383 -11.445 -21.312 1 96.19 28 GLN B CA 1
ATOM 1492 C C . GLN B 1 28 ? 2.414 -12.617 -21.406 1 96.19 28 GLN B C 1
ATOM 1494 O O . GLN B 1 28 ? 2.754 -13.664 -21.969 1 96.19 28 GLN B O 1
ATOM 1499 N N . ARG B 1 29 ? 1.318 -12.391 -20.75 1 96 29 ARG B N 1
ATOM 1500 C CA . ARG B 1 29 ? 0.213 -13.289 -21.078 1 96 29 ARG B CA 1
ATOM 1501 C C . ARG B 1 29 ? -0.295 -13.031 -22.5 1 96 29 ARG B C 1
ATOM 1503 O O . ARG B 1 29 ? -0.485 -11.883 -22.891 1 96 29 ARG B O 1
ATOM 1510 N N . ALA B 1 30 ? -0.582 -14.062 -23.234 1 89.75 30 ALA B N 1
ATOM 1511 C CA . ALA B 1 30 ? -1.034 -13.906 -24.609 1 89.75 30 ALA B CA 1
ATOM 1512 C C . ALA B 1 30 ? -2.24 -12.969 -24.688 1 89.75 30 ALA B C 1
ATOM 1514 O O . ALA B 1 30 ? -3.303 -13.273 -24.141 1 89.75 30 ALA B O 1
ATOM 1515 N N . GLY B 1 31 ? -1.998 -11.789 -25.344 1 86.62 31 GLY B N 1
ATOM 1516 C CA . GLY B 1 31 ? -3.068 -10.82 -25.531 1 86.62 31 GLY B CA 1
ATOM 1517 C C . GLY B 1 31 ? -3.457 -10.102 -24.25 1 86.62 31 GLY B C 1
ATOM 1518 O O . GLY B 1 31 ? -4.539 -9.516 -24.172 1 86.62 31 GLY B O 1
ATOM 1519 N N . GLY B 1 32 ? -2.514 -10.211 -23.328 1 93.94 32 GLY B N 1
ATOM 1520 C CA . GLY B 1 32 ? -2.957 -9.656 -22.062 1 93.94 32 GLY B CA 1
ATOM 1521 C C . GLY B 1 32 ? -1.864 -8.914 -21.312 1 93.94 32 GLY B C 1
ATOM 1522 O O . GLY B 1 32 ? -0.997 -8.297 -21.938 1 93.94 32 GLY B O 1
ATOM 1523 N N . ASN B 1 33 ? -1.989 -8.867 -20.062 1 97.19 33 ASN B N 1
ATOM 1524 C CA . ASN B 1 33 ? -1.1 -8.109 -19.188 1 97.19 33 ASN B CA 1
ATOM 1525 C C . ASN B 1 33 ? 0.246 -8.812 -19.016 1 97.19 33 ASN B C 1
ATOM 1527 O O . ASN B 1 33 ? 0.452 -9.906 -19.531 1 97.19 33 ASN B O 1
ATOM 1531 N N . CYS B 1 34 ? 1.164 -8.102 -18.375 1 98.56 34 CYS B N 1
ATOM 1532 C CA . CYS B 1 34 ? 2.5 -8.586 -18.062 1 98.56 34 CYS B CA 1
ATOM 1533 C C . CYS B 1 34 ? 2.596 -9.008 -16.594 1 98.56 34 CYS B C 1
ATOM 1535 O O . CYS B 1 34 ? 2.041 -8.344 -15.719 1 98.56 34 CYS B O 1
ATOM 1537 N N . TYR B 1 35 ? 3.318 -10.148 -16.406 1 98.69 35 TYR B N 1
ATOM 1538 C CA . TYR B 1 35 ? 3.393 -10.703 -15.055 1 98.69 35 TYR B CA 1
ATOM 1539 C C . TYR B 1 35 ? 4.836 -11.016 -14.672 1 98.69 35 TYR B C 1
ATOM 1541 O O . TYR B 1 35 ? 5.645 -11.391 -15.523 1 98.69 35 TYR B O 1
ATOM 1549 N N . LYS B 1 36 ? 5.145 -10.859 -13.414 1 98.12 36 LYS B N 1
ATOM 1550 C CA . LYS B 1 36 ? 6.43 -11.227 -12.828 1 98.12 36 LYS B CA 1
ATOM 1551 C C . LYS B 1 36 ? 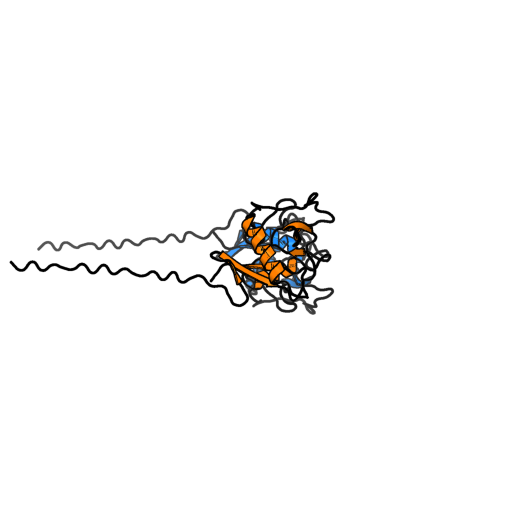6.246 -11.891 -11.469 1 98.12 36 LYS B C 1
ATOM 1553 O O . LYS B 1 36 ? 5.453 -11.43 -10.648 1 98.12 36 LYS B O 1
ATOM 1558 N N . LEU B 1 37 ? 6.895 -13.008 -11.328 1 98.12 37 LEU B N 1
ATOM 1559 C CA . LEU B 1 37 ? 6.961 -13.648 -10.016 1 98.12 37 LEU B CA 1
ATOM 1560 C C . LEU B 1 37 ? 8.234 -13.242 -9.281 1 98.12 37 LEU B C 1
ATOM 1562 O O . LEU B 1 37 ? 9.344 -13.484 -9.766 1 98.12 37 LEU B O 1
ATOM 1566 N N . TRP B 1 38 ? 8.086 -12.562 -8.156 1 96.19 38 TRP B N 1
ATOM 1567 C CA . TRP B 1 38 ? 9.219 -12.398 -7.25 1 96.19 38 TRP B CA 1
ATOM 1568 C C . TRP B 1 38 ? 9.438 -13.664 -6.422 1 96.19 38 TRP B C 1
ATOM 1570 O O . TRP B 1 38 ? 8.719 -13.906 -5.445 1 96.19 38 TRP B O 1
ATOM 1580 N N . SER B 1 39 ? 10.484 -14.414 -6.805 1 89.94 39 SER B N 1
ATOM 1581 C CA . SER B 1 39 ? 10.711 -15.742 -6.246 1 89.94 39 SER B CA 1
ATOM 1582 C C . SER B 1 39 ? 12 -15.789 -5.438 1 89.94 39 SER B C 1
ATOM 1584 O O . SER B 1 39 ? 12.344 -16.828 -4.863 1 89.94 39 SER B O 1
ATOM 1586 N N . THR B 1 40 ? 12.703 -14.758 -5.359 1 88 40 THR B N 1
ATOM 1587 C CA . THR B 1 40 ? 14.023 -14.805 -4.73 1 88 40 THR B CA 1
ATOM 1588 C C . THR B 1 40 ? 13.93 -14.406 -3.258 1 88 40 THR B C 1
ATOM 1590 O O . THR B 1 40 ? 14.828 -14.711 -2.471 1 88 40 THR B O 1
ATOM 1593 N N . LYS B 1 41 ? 12.914 -13.688 -2.955 1 89.69 41 LYS B N 1
ATOM 1594 C CA . LYS B 1 41 ? 12.727 -13.266 -1.572 1 89.69 41 LYS B CA 1
ATOM 1595 C C . LYS B 1 41 ? 11.25 -13.195 -1.214 1 89.69 41 LYS B C 1
ATOM 1597 O O . LYS B 1 41 ? 10.461 -12.562 -1.925 1 89.69 41 LYS B O 1
ATOM 1602 N N . ARG B 1 42 ? 10.891 -13.859 -0.214 1 96.19 42 ARG B N 1
ATOM 1603 C CA . ARG B 1 42 ? 9.531 -13.766 0.313 1 96.19 42 ARG B CA 1
ATOM 1604 C C . ARG B 1 42 ? 9.336 -12.469 1.092 1 96.19 42 ARG B C 1
ATOM 1606 O O . ARG B 1 42 ? 10.273 -11.977 1.729 1 96.19 42 ARG B O 1
ATOM 1613 N N . GLU B 1 43 ? 8.164 -11.961 0.985 1 96.88 43 GLU B N 1
ATOM 1614 C CA . GLU B 1 43 ? 7.863 -10.711 1.678 1 96.88 43 GLU B CA 1
ATOM 1615 C C . GLU B 1 43 ? 6.523 -10.797 2.408 1 96.88 43 GLU B C 1
ATOM 1617 O O . GLU B 1 43 ? 5.688 -11.641 2.09 1 96.88 43 GLU B O 1
ATOM 1622 N N . TRP B 1 44 ? 6.418 -9.906 3.455 1 96.69 44 TRP B N 1
ATOM 1623 C CA . TRP B 1 44 ? 5.066 -9.609 3.926 1 96.69 44 TRP B CA 1
ATOM 1624 C C . TRP B 1 44 ? 4.234 -8.961 2.824 1 96.69 44 TRP B C 1
ATOM 1626 O O . TRP B 1 44 ? 4.785 -8.383 1.885 1 96.69 44 TRP B O 1
ATOM 1636 N N . TRP B 1 45 ? 2.924 -9.039 2.947 1 97.94 45 TRP B N 1
ATOM 1637 C CA . TRP B 1 45 ? 2.062 -8.547 1.874 1 97.94 45 TRP B CA 1
ATOM 1638 C C . TRP B 1 45 ? 2.336 -7.078 1.582 1 97.94 45 TRP B C 1
ATOM 1640 O O . TRP B 1 45 ? 2.42 -6.672 0.42 1 97.94 45 TRP B O 1
ATOM 1650 N N . VAL B 1 46 ? 2.523 -6.289 2.631 1 95.94 46 VAL B N 1
ATOM 1651 C CA . VAL B 1 46 ? 2.674 -4.848 2.463 1 95.94 46 VAL B CA 1
ATOM 1652 C C . VAL B 1 46 ? 3.959 -4.547 1.693 1 95.94 46 VAL B C 1
ATOM 1654 O O . VAL B 1 46 ? 3.98 -3.666 0.831 1 95.94 46 VAL B O 1
ATOM 1657 N N . TYR B 1 47 ? 5.02 -5.199 1.988 1 96.62 47 TYR B N 1
ATOM 1658 C CA . TYR B 1 47 ? 6.27 -5.016 1.261 1 96.62 47 TYR B CA 1
ATOM 1659 C C . TYR B 1 47 ? 6.137 -5.488 -0.181 1 96.62 47 TYR B C 1
ATOM 1661 O O . TYR B 1 47 ? 6.582 -4.809 -1.108 1 96.62 47 TYR B O 1
ATOM 1669 N N . ALA B 1 48 ? 5.48 -6.633 -0.322 1 98 48 ALA B N 1
ATOM 1670 C CA . ALA B 1 48 ? 5.238 -7.148 -1.667 1 98 48 ALA B CA 1
ATOM 1671 C C . ALA B 1 48 ? 4.5 -6.125 -2.523 1 98 48 ALA B C 1
ATOM 1673 O O . ALA B 1 48 ? 4.871 -5.887 -3.674 1 98 48 ALA B O 1
ATOM 1674 N N . ASP B 1 49 ? 3.434 -5.562 -1.931 1 97.31 49 ASP B N 1
ATOM 1675 C CA . ASP B 1 49 ? 2.652 -4.535 -2.617 1 97.31 49 ASP B CA 1
ATOM 1676 C C . ASP B 1 49 ? 3.537 -3.369 -3.047 1 97.31 49 ASP B C 1
ATOM 1678 O O . ASP B 1 49 ? 3.441 -2.893 -4.18 1 97.31 49 ASP B O 1
ATOM 1682 N N . HIS B 1 50 ? 4.426 -2.936 -2.217 1 96.19 50 HIS B N 1
ATOM 1683 C CA . HIS B 1 50 ? 5.238 -1.759 -2.51 1 96.19 50 HIS B CA 1
ATOM 1684 C C . HIS B 1 50 ? 6.371 -2.098 -3.475 1 96.19 50 HIS B C 1
ATOM 1686 O O . HIS B 1 50 ? 6.766 -1.264 -4.293 1 96.19 50 HIS B O 1
ATOM 1692 N N . VAL B 1 51 ? 6.883 -3.322 -3.443 1 96.69 51 VAL B N 1
ATOM 1693 C CA . VAL B 1 51 ? 7.875 -3.738 -4.43 1 96.69 51 VAL B CA 1
ATOM 1694 C C . VAL B 1 51 ? 7.254 -3.719 -5.824 1 96.69 51 VAL B C 1
ATOM 1696 O O . VAL B 1 51 ? 7.855 -3.203 -6.77 1 96.69 51 VAL B O 1
ATOM 1699 N N . CYS B 1 52 ? 6.047 -4.297 -5.949 1 97.5 52 CYS B N 1
ATOM 1700 C CA . CYS B 1 52 ? 5.375 -4.266 -7.242 1 97.5 52 CYS B CA 1
ATOM 1701 C C . CYS B 1 52 ? 5.156 -2.83 -7.707 1 97.5 52 CYS B C 1
ATOM 1703 O O . CYS B 1 52 ? 5.441 -2.494 -8.859 1 97.5 52 CYS B O 1
ATOM 1705 N N . ARG B 1 53 ? 4.73 -1.955 -6.852 1 94.94 53 ARG B N 1
ATOM 1706 C CA . ARG B 1 53 ? 4.434 -0.572 -7.211 1 94.94 53 ARG B CA 1
ATOM 1707 C C . ARG B 1 53 ? 5.699 0.168 -7.629 1 94.94 53 ARG B C 1
ATOM 1709 O O . ARG B 1 53 ? 5.66 1.019 -8.523 1 94.94 53 ARG B O 1
ATOM 1716 N N . ALA B 1 54 ? 6.77 -0.12 -6.965 1 93.75 54 ALA B N 1
ATOM 1717 C CA . ALA B 1 54 ? 8.047 0.506 -7.305 1 93.75 54 ALA B CA 1
ATOM 1718 C C . ALA B 1 54 ? 8.445 0.188 -8.742 1 93.75 54 ALA B C 1
ATOM 1720 O O . ALA B 1 54 ? 9.266 0.897 -9.336 1 93.75 54 ALA B O 1
ATOM 1721 N N . GLU B 1 55 ? 7.855 -0.84 -9.305 1 94.62 55 GLU B N 1
ATOM 1722 C CA . GLU B 1 55 ? 8.148 -1.233 -10.68 1 94.62 55 GLU B CA 1
ATOM 1723 C C . GLU B 1 55 ? 7.031 -0.811 -11.625 1 94.62 55 GLU B C 1
ATOM 1725 O O . GLU B 1 55 ? 6.969 -1.272 -12.766 1 94.62 55 GLU B O 1
ATOM 1730 N N . GLY B 1 56 ? 6.141 0.051 -11.156 1 94 56 GLY B N 1
ATOM 1731 C CA . GLY B 1 56 ? 5.016 0.467 -11.977 1 94 56 GLY B CA 1
ATOM 1732 C C . GLY B 1 56 ? 3.965 -0.616 -12.141 1 94 56 GLY B C 1
ATOM 1733 O O . GLY B 1 56 ? 3.219 -0.62 -13.125 1 94 56 GLY B O 1
ATOM 1734 N N . ALA B 1 57 ? 4.016 -1.595 -11.305 1 97.44 57 ALA B N 1
ATOM 1735 C CA . ALA B 1 57 ? 3.104 -2.736 -11.305 1 97.44 57 ALA B CA 1
ATOM 1736 C C . ALA B 1 57 ? 2.248 -2.762 -10.047 1 97.44 57 ALA B C 1
ATOM 1738 O O . ALA B 1 57 ? 2.158 -1.763 -9.328 1 97.44 57 ALA B O 1
ATOM 1739 N N . TRP B 1 58 ? 1.393 -3.75 -9.914 1 97.69 58 TRP B N 1
ATOM 1740 C CA . TRP B 1 58 ? 0.601 -4.027 -8.719 1 97.69 58 TRP B CA 1
ATOM 1741 C C . TRP B 1 58 ? 0.542 -5.523 -8.438 1 97.69 58 TRP B C 1
ATOM 1743 O O . TRP B 1 58 ? 0.833 -6.336 -9.32 1 97.69 58 TRP B O 1
ATOM 1753 N N . LEU B 1 59 ? 0.274 -5.875 -7.18 1 98.69 59 LEU B N 1
ATOM 1754 C CA . LEU B 1 59 ? -0.014 -7.285 -6.922 1 98.69 59 LEU B CA 1
ATOM 1755 C C . LEU B 1 59 ? -1.168 -7.77 -7.793 1 98.69 59 LEU B C 1
ATOM 1757 O O . LEU B 1 59 ? -2.162 -7.062 -7.965 1 98.69 59 LEU B O 1
ATOM 1761 N N . ALA B 1 60 ? -1.085 -8.961 -8.266 1 98.81 60 ALA B N 1
ATOM 1762 C CA . ALA B 1 60 ? -1.884 -9.469 -9.375 1 98.81 60 ALA B CA 1
ATOM 1763 C C . ALA B 1 60 ? -3.375 -9.406 -9.055 1 98.81 60 ALA B C 1
ATOM 1765 O O . ALA B 1 60 ? -3.789 -9.719 -7.938 1 98.81 60 ALA B O 1
ATOM 1766 N N . THR B 1 61 ? -4.129 -9.023 -10.039 1 98.62 61 THR B N 1
ATOM 1767 C CA . THR B 1 61 ? -5.586 -9.008 -10.016 1 98.62 61 THR B CA 1
ATOM 1768 C C . THR B 1 61 ? -6.152 -10.273 -10.664 1 98.62 61 THR B C 1
ATOM 1770 O O . THR B 1 61 ? -5.672 -10.703 -11.711 1 98.62 61 THR B O 1
ATOM 1773 N N . ILE B 1 62 ? -7.086 -10.922 -10.016 1 98.75 62 ILE B N 1
ATOM 1774 C CA . ILE B 1 62 ? -7.797 -12.062 -10.57 1 98.75 62 ILE B CA 1
ATOM 1775 C C . ILE B 1 62 ? -9.242 -11.672 -10.867 1 98.75 62 ILE B C 1
ATOM 1777 O O . ILE B 1 62 ? -10.055 -11.523 -9.953 1 98.75 62 ILE B O 1
ATOM 1781 N N . ARG B 1 63 ? -9.539 -11.648 -12.133 1 97.5 63 ARG B N 1
ATOM 1782 C CA . ARG B 1 63 ? -10.82 -11.07 -12.523 1 97.5 63 ARG B CA 1
ATOM 1783 C C . ARG B 1 63 ? -11.836 -12.156 -12.844 1 97.5 63 ARG B C 1
ATOM 1785 O O . ARG B 1 63 ? -13.039 -11.891 -12.891 1 97.5 63 ARG B O 1
ATOM 1792 N N . ASN B 1 64 ? -11.414 -13.305 -13.141 1 97.94 64 ASN B N 1
ATOM 1793 C CA . ASN B 1 64 ? -12.242 -14.445 -13.5 1 97.94 64 ASN B CA 1
ATOM 1794 C C . ASN B 1 64 ? -11.477 -15.758 -13.359 1 97.94 64 ASN B C 1
ATOM 1796 O O . ASN B 1 64 ? -10.305 -15.766 -12.977 1 97.94 64 ASN B O 1
ATOM 1800 N N . THR B 1 65 ? -12.234 -16.859 -13.633 1 98.25 65 THR B N 1
ATOM 1801 C CA . THR B 1 65 ? -11.633 -18.188 -13.492 1 98.25 65 THR B CA 1
ATOM 1802 C C . THR B 1 65 ? -10.422 -18.344 -14.406 1 98.25 65 THR B C 1
ATOM 1804 O O . THR B 1 65 ? -9.422 -18.938 -14.023 1 98.25 65 THR B O 1
ATOM 1807 N N . ALA B 1 66 ? -10.508 -17.828 -15.578 1 97.75 66 ALA B N 1
ATOM 1808 C CA . ALA B 1 66 ? -9.391 -17.922 -16.516 1 97.75 66 ALA B CA 1
ATOM 1809 C C . ALA B 1 66 ? -8.148 -17.234 -15.961 1 97.75 66 ALA B C 1
ATOM 1811 O O . ALA B 1 66 ? -7.043 -17.766 -16.062 1 97.75 66 ALA B O 1
ATOM 1812 N N . ASP B 1 67 ? -8.32 -16.047 -15.383 1 98 67 ASP B N 1
ATOM 1813 C CA . ASP B 1 67 ? -7.219 -15.367 -14.711 1 98 67 ASP B CA 1
ATOM 1814 C C . ASP B 1 67 ? -6.621 -16.25 -13.617 1 98 67 ASP B C 1
ATOM 1816 O O . ASP B 1 67 ? -5.398 -16.359 -13.508 1 98 67 ASP B O 1
ATOM 1820 N N . SER B 1 68 ? -7.531 -16.797 -12.844 1 98.62 68 SER B N 1
ATOM 1821 C CA . SER B 1 68 ? -7.117 -17.625 -11.711 1 98.62 68 SER B CA 1
ATOM 1822 C C . SER B 1 68 ? -6.234 -18.781 -12.156 1 98.62 68 SER B C 1
ATOM 1824 O O . SER B 1 68 ? -5.172 -19.016 -11.57 1 98.62 68 SER B O 1
ATOM 1826 N N . VAL B 1 69 ? -6.664 -19.438 -13.141 1 98.62 69 VAL B N 1
ATOM 1827 C CA . VAL B 1 69 ? -5.926 -20.594 -13.656 1 98.62 69 VAL B CA 1
ATOM 1828 C C . VAL B 1 69 ? -4.582 -20.125 -14.219 1 98.62 69 VAL B C 1
ATOM 1830 O O . VAL B 1 69 ? -3.543 -20.719 -13.914 1 98.62 69 VAL B O 1
ATOM 1833 N N . TRP B 1 70 ? -4.551 -19.125 -14.984 1 98.56 70 TRP B N 1
ATOM 1834 C CA . TRP B 1 70 ? -3.322 -18.672 -15.625 1 98.56 70 TRP B CA 1
ATOM 1835 C C . TRP B 1 70 ? -2.301 -18.219 -14.594 1 98.56 70 TRP B C 1
ATOM 1837 O O . TRP B 1 70 ? -1.135 -18.609 -14.641 1 98.56 70 TRP B O 1
ATOM 1847 N N . VAL B 1 71 ? -2.717 -17.359 -13.68 1 98.69 71 VAL B N 1
ATOM 1848 C CA . VAL B 1 71 ? -1.811 -16.812 -12.672 1 98.69 71 VAL B CA 1
ATOM 1849 C C . VAL B 1 71 ? -1.244 -17.938 -11.812 1 98.69 71 VAL B C 1
ATOM 1851 O O . VAL B 1 71 ? -0.056 -17.938 -11.484 1 98.69 71 VAL B O 1
ATOM 1854 N N . ASN B 1 72 ? -2.104 -18.859 -11.469 1 98.75 72 ASN B N 1
ATOM 1855 C CA . ASN B 1 72 ? -1.649 -19.984 -10.664 1 98.75 72 ASN B CA 1
ATOM 1856 C C . ASN B 1 72 ? -0.618 -20.828 -11.414 1 98.75 72 ASN B C 1
ATOM 1858 O O . ASN B 1 72 ? 0.393 -21.234 -10.836 1 98.75 72 ASN B O 1
ATOM 1862 N N . ASN B 1 73 ? -0.911 -21.109 -12.688 1 98.19 73 ASN B N 1
ATOM 1863 C CA . ASN B 1 73 ? 0.052 -21.859 -13.492 1 98.19 73 ASN B CA 1
ATOM 1864 C C . ASN B 1 73 ? 1.363 -21.094 -13.641 1 98.19 73 ASN B C 1
ATOM 1866 O O . ASN B 1 73 ? 2.441 -21.688 -13.625 1 98.19 73 ASN B O 1
ATOM 1870 N N . PHE B 1 74 ? 1.263 -19.844 -13.828 1 98.25 74 PHE B N 1
ATOM 1871 C CA . PHE B 1 74 ? 2.443 -19 -13.914 1 98.25 74 PHE B CA 1
ATOM 1872 C C . PHE B 1 74 ? 3.291 -19.125 -12.656 1 98.25 74 PHE B C 1
ATOM 1874 O O . PHE B 1 74 ? 4.512 -19.266 -12.734 1 98.25 74 PHE B O 1
ATOM 1881 N N . PHE B 1 75 ? 2.633 -19.031 -11.508 1 98.25 75 PHE B N 1
ATOM 1882 C CA . PHE B 1 75 ? 3.318 -19.203 -10.227 1 98.25 75 PHE B CA 1
ATOM 1883 C C . PHE B 1 75 ? 4.008 -20.562 -10.156 1 98.25 75 PHE B C 1
ATOM 1885 O O . PHE B 1 75 ? 5.211 -20.641 -9.883 1 98.25 75 PHE B O 1
ATOM 1892 N N . ILE B 1 76 ? 3.277 -21.625 -10.391 1 97.12 76 ILE B N 1
ATOM 1893 C CA . ILE B 1 76 ? 3.785 -22.984 -10.258 1 97.12 76 ILE B CA 1
ATOM 1894 C C . ILE B 1 76 ? 4.98 -23.188 -11.188 1 97.12 76 ILE B C 1
ATOM 1896 O O . ILE B 1 76 ? 5.98 -23.797 -10.797 1 97.12 76 ILE B O 1
ATOM 1900 N N . THR B 1 77 ? 4.93 -22.656 -12.391 1 95.88 77 THR B N 1
ATOM 1901 C CA . THR B 1 77 ? 5.941 -22.891 -13.414 1 95.88 77 THR B CA 1
ATOM 1902 C C . THR B 1 77 ? 7.211 -22.109 -13.102 1 95.88 77 THR B C 1
ATOM 1904 O O . THR B 1 77 ? 8.32 -22.547 -13.43 1 95.88 77 THR B O 1
ATOM 1907 N N . ASN B 1 78 ? 7.074 -21.016 -12.453 1 95.19 78 ASN B N 1
ATOM 1908 C CA . ASN B 1 78 ? 8.211 -20.109 -12.297 1 95.19 78 ASN B CA 1
ATOM 1909 C C . ASN B 1 78 ? 8.727 -20.094 -10.859 1 95.19 78 ASN B C 1
ATOM 1911 O O . ASN B 1 78 ? 9.719 -19.438 -10.562 1 95.19 78 ASN B O 1
ATOM 1915 N N . ARG B 1 79 ? 7.969 -20.906 -10.055 1 92.5 79 ARG B N 1
ATOM 1916 C CA . ARG B 1 79 ? 8.391 -20.844 -8.656 1 92.5 79 ARG B CA 1
ATOM 1917 C C . ARG B 1 79 ? 9.719 -21.578 -8.453 1 92.5 79 ARG B C 1
ATOM 1919 O O . ARG B 1 79 ? 9.961 -22.609 -9.078 1 92.5 79 ARG B O 1
ATOM 1926 N N . GLY B 1 80 ? 10.781 -20.906 -8.062 1 85.94 80 GLY B N 1
ATOM 1927 C CA . GLY B 1 80 ? 12.078 -21.469 -7.738 1 85.94 80 GLY B CA 1
ATOM 1928 C C . GLY B 1 80 ? 12.141 -22.078 -6.348 1 85.94 80 GLY B C 1
ATOM 1929 O O . GLY B 1 80 ? 11.102 -22.312 -5.719 1 85.94 80 GLY B O 1
ATOM 1930 N N . HIS B 1 81 ? 13.25 -22.406 -6.008 1 87.75 81 HIS B N 1
ATOM 1931 C CA . HIS B 1 81 ? 13.477 -23.125 -4.75 1 87.75 81 HIS B CA 1
ATOM 1932 C C . HIS B 1 81 ? 13.109 -22.25 -3.555 1 87.75 81 HIS B C 1
ATOM 1934 O O . HIS B 1 81 ? 12.727 -22.766 -2.5 1 87.75 81 HIS B O 1
ATOM 1940 N N . HIS B 1 82 ? 13.172 -20.969 -3.73 1 88.12 82 HIS B N 1
ATOM 1941 C CA . HIS B 1 82 ? 12.883 -20.062 -2.629 1 88.12 82 HIS B CA 1
ATOM 1942 C C . HIS B 1 82 ? 11.383 -19.938 -2.383 1 88.12 82 HIS B C 1
ATOM 1944 O O . HIS B 1 82 ? 10.961 -19.531 -1.303 1 88.12 82 HIS B O 1
ATOM 1950 N N . CYS B 1 83 ? 10.641 -20.25 -3.352 1 92.75 83 CYS B N 1
ATOM 1951 C CA . CYS B 1 83 ? 9.188 -20.203 -3.252 1 92.75 83 CYS B CA 1
ATOM 1952 C C . CYS B 1 83 ? 8.617 -21.609 -3.062 1 92.75 83 CYS B C 1
ATOM 1954 O O . CYS B 1 83 ? 7.832 -22.078 -3.889 1 92.75 83 CYS B O 1
ATOM 1956 N N . ASN B 1 84 ? 8.93 -22.109 -1.961 1 89.19 84 ASN B N 1
ATOM 1957 C CA . ASN B 1 84 ? 8.625 -23.516 -1.749 1 89.19 84 ASN B CA 1
ATOM 1958 C C . ASN B 1 84 ? 7.348 -23.703 -0.936 1 89.19 84 ASN B C 1
ATOM 1960 O O . ASN B 1 84 ? 6.934 -24.844 -0.673 1 89.19 84 ASN B O 1
ATOM 1964 N N . LEU B 1 85 ? 6.793 -22.656 -0.576 1 92.25 85 LEU B N 1
ATOM 1965 C CA . LEU B 1 85 ? 5.488 -22.734 0.069 1 92.25 85 LEU B CA 1
ATOM 1966 C C . LEU B 1 85 ? 4.375 -22.812 -0.969 1 92.25 85 LEU B C 1
ATOM 1968 O O . LEU B 1 85 ? 4.535 -22.328 -2.094 1 92.25 85 LEU B O 1
ATOM 1972 N N . ASP B 1 86 ? 3.277 -23.359 -0.622 1 95.69 86 ASP B N 1
ATOM 1973 C CA . ASP B 1 86 ? 2.17 -23.547 -1.557 1 95.69 86 ASP B CA 1
ATOM 1974 C C . ASP B 1 86 ? 1.276 -22.297 -1.589 1 95.69 86 ASP B C 1
ATOM 1976 O O . ASP B 1 86 ? 0.187 -22.328 -2.164 1 95.69 86 ASP B O 1
ATOM 1980 N N . TRP B 1 87 ? 1.688 -21.266 -0.924 1 97.94 87 TRP B N 1
ATOM 1981 C CA . TRP B 1 87 ? 0.903 -20.047 -0.861 1 97.94 87 TRP B CA 1
ATOM 1982 C C . TRP B 1 87 ? 1.648 -18.891 -1.519 1 97.94 87 TRP B C 1
ATOM 1984 O O . TRP B 1 87 ? 2.875 -18.797 -1.421 1 97.94 87 TRP B O 1
ATOM 1994 N N . TYR B 1 88 ? 0.903 -17.984 -2.193 1 98.62 88 TYR B N 1
ATOM 1995 C CA . TYR B 1 88 ? 1.476 -16.75 -2.738 1 98.62 88 TYR B CA 1
ATOM 1996 C C . TYR B 1 88 ? 0.506 -15.586 -2.596 1 98.62 88 TYR B C 1
ATOM 1998 O O . TYR B 1 88 ? -0.703 -15.789 -2.461 1 98.62 88 TYR B O 1
ATOM 2006 N N . TRP B 1 89 ? 1.077 -14.328 -2.58 1 98.88 89 TRP B N 1
ATOM 2007 C CA . TRP B 1 89 ? 0.252 -13.141 -2.406 1 98.88 89 TRP B CA 1
ATOM 2008 C C . TRP B 1 89 ? -0.367 -12.711 -3.732 1 98.88 89 TRP B C 1
ATOM 2010 O O . TRP B 1 89 ? 0.29 -12.758 -4.773 1 98.88 89 TRP B O 1
ATOM 2020 N N . ILE B 1 90 ? -1.645 -12.234 -3.697 1 98.94 90 ILE B N 1
ATOM 2021 C CA . ILE B 1 90 ? -2.279 -11.461 -4.758 1 98.94 90 ILE B CA 1
ATOM 2022 C C . ILE B 1 90 ? -2.797 -10.141 -4.195 1 98.94 90 ILE B C 1
ATOM 2024 O O . ILE B 1 90 ? -2.58 -9.828 -3.021 1 98.94 90 ILE B O 1
ATOM 2028 N N . GLY B 1 91 ? -3.436 -9.359 -5.035 1 98.81 91 GLY B N 1
ATOM 2029 C CA . GLY B 1 91 ? -3.629 -7.961 -4.699 1 98.81 91 GLY B CA 1
ATOM 2030 C C . GLY B 1 91 ? -4.93 -7.699 -3.961 1 98.81 91 GLY B C 1
ATOM 2031 O O . GLY B 1 91 ? -5.234 -6.555 -3.621 1 98.81 91 GLY B O 1
ATOM 2032 N N . ALA B 1 92 ? -5.719 -8.688 -3.648 1 98.88 92 ALA B N 1
ATOM 2033 C CA . ALA B 1 92 ? -6.988 -8.484 -2.953 1 98.88 92 ALA B CA 1
ATOM 2034 C C . ALA B 1 92 ? -6.754 -8.086 -1.497 1 98.88 92 ALA B C 1
ATOM 2036 O O . ALA B 1 92 ? -5.902 -8.664 -0.82 1 98.88 92 ALA B O 1
ATOM 2037 N N . ASN B 1 93 ? -7.508 -7.047 -1.014 1 98.62 93 ASN B N 1
ATOM 2038 C CA . ASN B 1 93 ? -7.391 -6.598 0.369 1 98.62 93 ASN B CA 1
ATOM 2039 C C . ASN B 1 93 ? -8.641 -5.859 0.828 1 98.62 93 ASN B C 1
ATOM 2041 O O . ASN B 1 93 ? -9.438 -5.406 0.002 1 98.62 93 ASN B O 1
ATOM 2045 N N . ASP B 1 94 ? -8.859 -5.797 2.057 1 98.44 94 ASP B N 1
ATOM 2046 C CA . ASP B 1 94 ? -9.945 -4.977 2.596 1 98.44 94 ASP B CA 1
ATOM 2047 C C . ASP B 1 94 ? -9.43 -4.027 3.676 1 98.44 94 ASP B C 1
ATOM 2049 O O . ASP B 1 94 ? -10.086 -3.826 4.699 1 98.44 94 ASP B O 1
ATOM 2053 N N . LEU B 1 95 ? -8.25 -3.459 3.402 1 97.12 95 LEU B N 1
ATOM 2054 C CA . LEU B 1 95 ? -7.523 -2.596 4.324 1 97.12 95 LEU B CA 1
ATOM 2055 C C . LEU B 1 95 ? -8.266 -1.283 4.547 1 97.12 95 LEU B C 1
ATOM 2057 O O . LEU B 1 95 ? -8.281 -0.755 5.66 1 97.12 95 LEU B O 1
ATOM 2061 N N . ALA B 1 96 ? -8.898 -0.767 3.506 1 95.25 96 ALA B N 1
ATOM 2062 C CA . ALA B 1 96 ? -9.57 0.526 3.596 1 95.25 96 ALA B CA 1
ATOM 2063 C C . ALA B 1 96 ? -10.812 0.437 4.469 1 95.25 96 ALA B C 1
ATOM 2065 O O . ALA B 1 96 ? -11.094 1.345 5.258 1 95.25 96 ALA B O 1
ATOM 2066 N N . ARG B 1 97 ? -11.531 -0.589 4.289 1 94.75 97 ARG B N 1
ATOM 2067 C CA . ARG B 1 97 ? -12.742 -0.885 5.055 1 94.75 97 ARG B CA 1
ATOM 2068 C C . ARG B 1 97 ? -12.938 -2.391 5.203 1 94.75 97 ARG B C 1
ATOM 2070 O O . ARG B 1 97 ? -13.125 -3.098 4.207 1 94.75 97 ARG B O 1
ATOM 2077 N N . GLU B 1 98 ? -13.008 -2.84 6.484 1 96 98 GLU B N 1
ATOM 2078 C CA . GLU B 1 98 ? -13.148 -4.266 6.766 1 96 98 GLU B CA 1
ATOM 2079 C C . GLU B 1 98 ? -14.391 -4.836 6.078 1 96 98 GLU B C 1
ATOM 2081 O O . GLU B 1 98 ? -15.477 -4.262 6.164 1 96 98 GLU B O 1
ATOM 2086 N N . GLY B 1 99 ? -14.203 -5.961 5.367 1 97.5 99 GLY B N 1
ATOM 2087 C CA . GLY B 1 99 ? -15.289 -6.66 4.703 1 97.5 99 GLY B CA 1
ATOM 2088 C C . GLY B 1 99 ? -15.531 -6.188 3.283 1 97.5 99 GLY B C 1
ATOM 2089 O O . GLY B 1 99 ? -16.234 -6.844 2.514 1 97.5 99 GLY B O 1
ATOM 2090 N N . ARG B 1 100 ? -14.961 -5.078 2.939 1 97.62 100 ARG B N 1
ATOM 2091 C CA . ARG B 1 100 ? -15.062 -4.57 1.575 1 97.62 100 ARG B CA 1
ATOM 2092 C C . ARG B 1 100 ? -13.773 -4.82 0.799 1 97.62 100 ARG B C 1
ATOM 2094 O O . ARG B 1 100 ? -12.875 -3.977 0.786 1 97.62 100 ARG B O 1
ATOM 2101 N N . TRP B 1 101 ? -13.812 -5.918 0.088 1 98.62 101 TRP B N 1
ATOM 2102 C CA . TRP B 1 101 ? -12.609 -6.371 -0.596 1 98.62 101 TRP B CA 1
ATOM 2103 C C . TRP B 1 101 ? -12.414 -5.617 -1.907 1 98.62 101 TRP B C 1
ATOM 2105 O O . TRP B 1 101 ? -13.367 -5.41 -2.66 1 98.62 101 TRP B O 1
ATOM 2115 N N . ARG B 1 102 ? -11.133 -5.191 -2.088 1 98.06 102 ARG B N 1
ATOM 2116 C CA . ARG B 1 102 ? -10.766 -4.398 -3.254 1 98.06 102 ARG B CA 1
ATOM 2117 C C . ARG B 1 102 ? -9.445 -4.883 -3.852 1 98.06 102 ARG B C 1
ATOM 2119 O O . ARG B 1 102 ? -8.664 -5.551 -3.176 1 98.06 102 ARG B O 1
ATOM 2126 N N . TRP B 1 103 ? -9.289 -4.527 -5.105 1 98.31 103 TRP B N 1
ATOM 2127 C CA . TRP B 1 103 ? -8.031 -4.859 -5.766 1 98.31 103 TRP B CA 1
ATOM 2128 C C . TRP B 1 103 ? -6.992 -3.76 -5.539 1 98.31 103 TRP B C 1
ATOM 2130 O O . TRP B 1 103 ? -7.316 -2.572 -5.602 1 98.31 103 TRP B O 1
ATOM 2140 N N . ALA B 1 104 ? -5.742 -4.156 -5.293 1 97.19 104 ALA B N 1
ATOM 2141 C CA . ALA B 1 104 ? -4.625 -3.236 -5.109 1 97.19 104 ALA B CA 1
ATOM 2142 C C . ALA B 1 104 ? -4.359 -2.43 -6.379 1 97.19 104 ALA B C 1
ATOM 2144 O O . ALA B 1 104 ? -3.775 -1.347 -6.32 1 97.19 104 ALA B O 1
ATOM 2145 N N . GLU B 1 105 ? -4.777 -2.934 -7.496 1 95.88 105 GLU B N 1
ATOM 2146 C CA . GLU B 1 105 ? -4.555 -2.311 -8.797 1 95.88 105 GLU B CA 1
ATOM 2147 C C . GLU B 1 105 ? -5.148 -0.906 -8.844 1 95.88 105 GLU B C 1
ATOM 2149 O O . GLU B 1 105 ? -4.441 0.062 -9.141 1 95.88 105 GLU B O 1
ATOM 2154 N N . ASP B 1 106 ? -6.496 -0.872 -8.5 1 93.25 106 ASP B N 1
ATOM 2155 C CA . ASP B 1 106 ? -7.184 0.394 -8.734 1 93.25 106 ASP B CA 1
ATOM 2156 C C . ASP B 1 106 ? -8.242 0.655 -7.664 1 93.25 106 ASP B C 1
ATOM 2158 O O . ASP B 1 106 ? -8.984 1.635 -7.742 1 93.25 106 ASP B O 1
ATOM 2162 N N . GLY B 1 107 ? -8.312 -0.212 -6.742 1 95.06 107 GLY B N 1
ATOM 2163 C CA . GLY B 1 107 ? -9.266 -0.038 -5.66 1 95.06 107 GLY B CA 1
ATOM 2164 C C . GLY B 1 107 ? -10.656 -0.526 -6.004 1 95.06 107 GLY B C 1
ATOM 2165 O O . GLY B 1 107 ? -11.586 -0.375 -5.211 1 95.06 107 GLY B O 1
ATOM 2166 N N . SER B 1 108 ? -10.828 -1.131 -7.141 1 96.31 108 SER B N 1
ATOM 2167 C CA . SER B 1 108 ? -12.141 -1.633 -7.523 1 96.31 108 SER B CA 1
ATOM 2168 C C . SER B 1 108 ? -12.547 -2.832 -6.672 1 96.31 108 SER B C 1
ATOM 2170 O O . SER B 1 108 ? -11.688 -3.551 -6.156 1 96.31 108 SER B O 1
ATOM 2172 N N . GLU B 1 109 ? -13.797 -3.051 -6.621 1 97 109 GLU B N 1
ATOM 2173 C CA . GLU B 1 109 ? -14.328 -4.188 -5.867 1 97 109 GLU B CA 1
ATOM 2174 C C . GLU B 1 109 ? -14.102 -5.496 -6.613 1 97 109 GLU B C 1
ATOM 2176 O O . GLU B 1 109 ? -13.984 -5.504 -7.844 1 97 109 GLU B O 1
ATOM 2181 N N . LEU B 1 110 ? -14.07 -6.566 -5.859 1 98.19 110 LEU B N 1
ATOM 2182 C CA . LEU B 1 110 ? -13.891 -7.875 -6.477 1 98.19 110 LEU B CA 1
ATOM 2183 C C . LEU B 1 110 ? -15.125 -8.273 -7.277 1 98.19 110 LEU B C 1
ATOM 2185 O O . LEU B 1 110 ? -16.25 -8.156 -6.785 1 98.19 110 LEU B O 1
ATOM 2189 N N . SER B 1 111 ? -14.883 -8.734 -8.508 1 96.12 111 SER B N 1
ATOM 2190 C CA . SER B 1 111 ? -15.945 -9.344 -9.305 1 96.12 111 SER B CA 1
ATOM 2191 C C . SER B 1 111 ? -15.805 -10.867 -9.328 1 96.12 111 SER B C 1
ATOM 2193 O O . SER B 1 111 ? -16.672 -11.562 -9.867 1 96.12 111 SER B O 1
ATOM 2195 N N . TYR B 1 112 ? -14.781 -11.312 -8.867 1 98.31 112 TYR B N 1
ATOM 2196 C CA . TYR B 1 112 ? -14.445 -12.727 -8.742 1 98.31 112 TYR B CA 1
ATOM 2197 C C . TYR B 1 112 ? -13.711 -13 -7.438 1 98.31 112 TYR B C 1
ATOM 2199 O O . TYR B 1 112 ? -12.898 -12.188 -6.992 1 98.31 112 TYR B O 1
ATOM 2207 N N . PHE B 1 113 ? -13.992 -14.125 -6.809 1 98.62 113 PHE B N 1
ATOM 2208 C CA . PHE B 1 113 ? -13.258 -14.625 -5.652 1 98.62 113 PHE B CA 1
ATOM 2209 C C . PHE B 1 113 ? -13.328 -16.141 -5.574 1 98.62 113 PHE B C 1
ATOM 2211 O O . PHE B 1 113 ? -14.219 -16.766 -6.168 1 98.62 113 PHE B O 1
ATOM 2218 N N . ASN B 1 114 ? -12.336 -16.734 -4.938 1 98.81 114 ASN B N 1
ATOM 2219 C CA . ASN B 1 114 ? -12.289 -18.188 -4.758 1 98.81 114 ASN B CA 1
ATOM 2220 C C . ASN B 1 114 ? -11.852 -18.562 -3.346 1 98.81 114 ASN B C 1
ATOM 2222 O O . ASN B 1 114 ? -10.812 -19.203 -3.158 1 98.81 114 ASN B O 1
ATOM 2226 N N . TRP B 1 115 ? -12.742 -18.266 -2.422 1 98.88 115 TRP B N 1
ATOM 2227 C CA . TRP B 1 115 ? -12.422 -18.422 -1.008 1 98.88 115 TRP B CA 1
ATOM 2228 C C . TRP B 1 115 ? -12.391 -19.891 -0.61 1 98.88 115 TRP B C 1
ATOM 2230 O O . TRP B 1 115 ? -13.234 -20.688 -1.059 1 98.88 115 TRP B O 1
ATOM 2240 N N . LEU B 1 116 ? -11.453 -20.219 0.279 1 98.62 116 LEU B N 1
ATOM 2241 C CA . LEU B 1 116 ? -11.539 -21.469 1.015 1 98.62 116 LEU B CA 1
ATOM 2242 C C . LEU B 1 116 ? -12.805 -21.516 1.866 1 98.62 116 LEU B C 1
ATOM 2244 O O . LEU B 1 116 ? -13.289 -20.469 2.318 1 98.62 116 LEU B O 1
ATOM 2248 N N . ARG B 1 117 ? -13.266 -22.75 2.047 1 97.94 117 ARG B N 1
ATOM 2249 C CA . ARG B 1 117 ? -14.383 -22.875 2.973 1 97.94 117 ARG B CA 1
ATOM 2250 C C . ARG B 1 117 ? -14.047 -22.281 4.332 1 97.94 117 ARG B C 1
ATOM 2252 O O . ARG B 1 117 ? -12.992 -22.562 4.902 1 97.94 117 ARG B O 1
ATOM 2259 N N . GLY B 1 118 ? -14.945 -21.453 4.824 1 98.38 118 GLY B N 1
ATOM 2260 C CA . GLY B 1 118 ? -14.742 -20.812 6.117 1 98.38 118 GLY B CA 1
ATOM 2261 C C . GLY B 1 118 ? -13.977 -19.5 6.027 1 98.38 118 GLY B C 1
ATOM 2262 O O . GLY B 1 118 ? -13.797 -18.812 7.031 1 98.38 118 GLY B O 1
ATOM 2263 N N . GLU B 1 119 ? -13.609 -19.203 4.809 1 98.44 119 GLU B N 1
ATOM 2264 C CA . GLU B 1 119 ? -12.867 -17.969 4.586 1 98.44 119 GLU B CA 1
ATOM 2265 C C . GLU B 1 119 ? -13.672 -16.984 3.736 1 98.44 119 GLU B C 1
ATOM 2267 O O . GLU B 1 119 ? -14.578 -17.391 3 1 98.44 119 GLU B O 1
ATOM 2272 N N . PRO B 1 120 ? -13.305 -15.727 3.715 1 98.44 120 PRO B N 1
ATOM 2273 C CA . PRO B 1 120 ? -12.43 -15.102 4.711 1 98.44 120 PRO B CA 1
ATOM 2274 C C . PRO B 1 120 ? -13.055 -15.07 6.105 1 98.44 120 PRO B C 1
ATOM 2276 O O . PRO B 1 120 ? -14.266 -14.867 6.238 1 98.44 120 PRO B O 1
ATOM 2279 N N . ASN B 1 121 ? -12.297 -15.242 7.203 1 98.44 121 ASN B N 1
ATOM 2280 C CA . ASN B 1 121 ? -12.867 -15.305 8.547 1 98.44 121 ASN B CA 1
ATOM 2281 C C . ASN B 1 121 ? -12.32 -14.195 9.438 1 98.44 121 ASN B C 1
ATOM 2283 O O . ASN B 1 121 ? -12.742 -14.047 10.586 1 98.44 121 ASN B O 1
ATOM 2287 N N . ASN B 1 122 ? -11.422 -13.391 8.945 1 97.94 122 ASN B N 1
ATOM 2288 C CA . ASN B 1 122 ? -10.844 -12.242 9.641 1 97.94 122 ASN B CA 1
ATOM 2289 C C . ASN B 1 122 ? -10.305 -12.633 11.016 1 97.94 122 ASN B C 1
ATOM 2291 O O . ASN B 1 122 ? -10.43 -11.859 11.969 1 97.94 122 ASN B O 1
ATOM 2295 N N . MET B 1 123 ? -9.781 -13.844 11.094 1 94.62 123 MET B N 1
ATOM 2296 C CA . MET B 1 123 ? -9.172 -14.258 12.359 1 94.62 123 MET B CA 1
ATOM 2297 C C . MET B 1 123 ? -7.93 -13.422 12.656 1 94.62 123 MET B C 1
ATOM 2299 O O . MET B 1 123 ? -6.98 -13.414 11.867 1 94.62 123 MET B O 1
ATOM 2303 N N . ASP B 1 124 ? -7.852 -12.68 13.828 1 92.12 124 ASP B N 1
ATOM 2304 C CA . ASP B 1 124 ? -6.742 -11.836 14.258 1 92.12 124 ASP B CA 1
ATOM 2305 C C . ASP B 1 124 ? -6.508 -10.695 13.266 1 92.12 124 ASP B C 1
ATOM 2307 O O . ASP B 1 124 ? -5.371 -10.438 12.867 1 92.12 124 ASP B O 1
ATOM 2311 N N . ASN B 1 125 ? -7.586 -10.125 12.719 1 93.19 125 ASN B N 1
ATOM 2312 C CA . ASN B 1 125 ? -7.547 -8.945 11.859 1 93.19 125 ASN B CA 1
ATOM 2313 C C . ASN B 1 125 ? -6.789 -9.219 10.562 1 93.19 125 ASN B C 1
ATOM 2315 O O . ASN B 1 125 ? -5.824 -8.523 10.242 1 93.19 125 ASN B O 1
ATOM 2319 N N . GLU B 1 126 ? -7.305 -10.141 9.773 1 97.25 126 GLU B N 1
ATOM 2320 C CA . GLU B 1 126 ? -6.742 -10.5 8.477 1 97.25 126 GLU B CA 1
ATOM 2321 C C . GLU B 1 126 ? -7.34 -9.648 7.363 1 97.25 126 GLU B C 1
ATOM 2323 O O . GLU B 1 126 ? -8.562 -9.523 7.258 1 97.25 126 GLU B O 1
ATOM 2328 N N . ASP B 1 127 ? -6.43 -9.055 6.5 1 98.06 127 ASP B N 1
ATOM 2329 C CA . ASP B 1 127 ? -6.965 -8.039 5.598 1 98.06 127 ASP B CA 1
ATOM 2330 C C . ASP B 1 127 ? -6.367 -8.172 4.199 1 98.06 127 ASP B C 1
ATOM 2332 O O . ASP B 1 127 ? -6.582 -7.316 3.34 1 98.06 127 ASP B O 1
ATOM 2336 N N . VAL B 1 128 ? -5.578 -9.211 3.979 1 98.69 128 VAL B N 1
ATOM 2337 C CA . VAL B 1 128 ? -4.941 -9.406 2.68 1 98.69 128 VAL B CA 1
ATOM 2338 C C . VAL B 1 128 ? -5.078 -10.867 2.256 1 98.69 128 VAL B C 1
ATOM 2340 O O . VAL B 1 128 ? -5.492 -11.719 3.051 1 98.69 128 VAL B O 1
ATOM 2343 N N . VAL B 1 129 ? -4.727 -11.188 0.948 1 98.88 129 VAL B N 1
ATOM 2344 C CA . VAL B 1 129 ? -5.121 -12.5 0.439 1 98.88 129 VAL B CA 1
ATOM 2345 C C . VAL B 1 129 ? -3.889 -13.258 -0.046 1 98.88 129 VAL B C 1
ATOM 2347 O O . VAL B 1 129 ? -3.055 -12.703 -0.766 1 98.88 129 VAL B O 1
ATOM 2350 N N . GLN B 1 130 ? -3.842 -14.453 0.422 1 98.75 130 GLN B N 1
ATOM 2351 C CA . GLN B 1 130 ? -2.934 -15.438 -0.153 1 98.75 130 GLN B CA 1
ATOM 2352 C C . GLN B 1 130 ? -3.701 -16.516 -0.901 1 98.75 130 GLN B C 1
ATOM 2354 O O . GLN B 1 130 ? -4.832 -16.859 -0.537 1 98.75 130 GLN B O 1
ATOM 2359 N N . VAL B 1 131 ? -3.096 -17.125 -1.887 1 98.88 131 VAL B N 1
ATOM 2360 C CA . VAL B 1 131 ? -3.695 -18.156 -2.721 1 98.88 131 VAL B CA 1
ATOM 2361 C C . VAL B 1 131 ? -2.947 -19.484 -2.529 1 98.88 131 VAL B C 1
ATOM 2363 O O . VAL B 1 131 ? -1.715 -19.516 -2.543 1 98.88 131 VAL B O 1
ATOM 2366 N N . ASN B 1 132 ? -3.693 -20.516 -2.318 1 98.75 132 ASN B N 1
ATOM 2367 C CA . ASN B 1 132 ? -3.121 -21.859 -2.314 1 98.75 132 ASN B CA 1
ATOM 2368 C C . ASN B 1 132 ? -2.896 -22.375 -3.732 1 98.75 132 ASN B C 1
ATOM 2370 O O . ASN B 1 132 ? -3.852 -22.562 -4.488 1 98.75 132 ASN B O 1
ATOM 2374 N N . SER B 1 133 ? -1.643 -22.625 -4.02 1 98.25 133 SER B N 1
ATOM 2375 C CA . SER B 1 133 ? -1.296 -22.953 -5.398 1 98.25 133 SER B CA 1
ATOM 2376 C C . SER B 1 133 ? -1.78 -24.344 -5.777 1 98.25 133 SER B C 1
ATOM 2378 O O . SER B 1 133 ? -1.862 -24.688 -6.961 1 98.25 133 SER B O 1
ATOM 2380 N N . ASN B 1 134 ? -2.084 -25.141 -4.848 1 98.19 134 ASN B N 1
ATOM 2381 C CA . ASN B 1 134 ? -2.537 -26.5 -5.129 1 98.19 134 ASN B CA 1
ATOM 2382 C C . ASN B 1 134 ? -3.975 -26.516 -5.645 1 98.19 134 ASN B C 1
ATOM 2384 O O . ASN B 1 134 ? -4.348 -27.391 -6.43 1 98.19 134 ASN B O 1
ATOM 2388 N N . ASN B 1 135 ? -4.789 -25.594 -5.219 1 98.5 135 ASN B N 1
ATOM 2389 C CA . ASN B 1 135 ? -6.203 -25.656 -5.57 1 98.5 135 ASN B CA 1
ATOM 2390 C C . ASN B 1 135 ? -6.766 -24.281 -5.898 1 98.5 135 ASN B C 1
ATOM 2392 O O . ASN B 1 135 ? -7.969 -24.125 -6.117 1 98.5 135 ASN B O 1
ATOM 2396 N N . ARG B 1 136 ? -5.977 -23.203 -5.863 1 98.69 136 ARG B N 1
ATOM 2397 C CA . ARG B 1 136 ? -6.266 -21.828 -6.258 1 98.69 136 ARG B CA 1
ATOM 2398 C C . ARG B 1 136 ? -7.23 -21.172 -5.273 1 98.69 136 ARG B C 1
ATOM 2400 O O . ARG B 1 136 ? -7.781 -20.109 -5.559 1 98.69 136 ARG B O 1
ATOM 2407 N N . LYS B 1 137 ? -7.453 -21.797 -4.078 1 98.94 137 LYS B N 1
ATOM 2408 C CA . LYS B 1 137 ? -8.352 -21.219 -3.082 1 98.94 137 LYS B CA 1
ATOM 2409 C C . LYS B 1 137 ? -7.648 -20.141 -2.27 1 98.94 137 LYS B C 1
ATOM 2411 O O . LYS B 1 137 ? -6.426 -20.156 -2.127 1 98.94 137 LYS B O 1
ATOM 2416 N N . TRP B 1 138 ? -8.539 -19.234 -1.76 1 98.94 138 TRP B N 1
ATOM 2417 C CA . TRP B 1 138 ? -8.016 -18.031 -1.124 1 98.94 138 TRP B CA 1
ATOM 2418 C C . TRP B 1 138 ? -8.164 -18.109 0.392 1 98.94 138 TRP B C 1
ATOM 2420 O O . TRP B 1 138 ? -9.148 -18.641 0.899 1 98.94 138 TRP B O 1
ATOM 2430 N N . ASN B 1 139 ? -7.195 -17.562 1.088 1 98.69 139 ASN B N 1
ATOM 2431 C CA . ASN B 1 139 ? -7.25 -17.328 2.527 1 98.69 139 ASN B CA 1
ATOM 2432 C C . ASN B 1 139 ? -6.875 -15.891 2.879 1 98.69 139 ASN B C 1
ATOM 2434 O O . ASN B 1 139 ? -5.922 -15.344 2.328 1 98.69 139 ASN B O 1
ATOM 2438 N N . ASP B 1 140 ? -7.73 -15.258 3.744 1 98.56 140 ASP B N 1
ATOM 2439 C CA . ASP B 1 140 ? -7.293 -13.961 4.25 1 98.56 140 ASP B CA 1
ATOM 2440 C C . ASP B 1 140 ? -6.273 -14.125 5.375 1 98.56 140 ASP B C 1
ATOM 2442 O O . ASP B 1 140 ? -6.34 -15.078 6.148 1 98.56 140 ASP B O 1
ATOM 2446 N N . ASN B 1 141 ? -5.328 -13.172 5.395 1 97.62 141 ASN B N 1
ATOM 2447 C CA . ASN B 1 141 ? -4.273 -13.219 6.398 1 97.62 141 ASN B CA 1
ATOM 2448 C C . ASN B 1 141 ? -3.85 -11.82 6.832 1 97.62 141 ASN B C 1
ATOM 2450 O O . ASN B 1 141 ? -4.441 -10.828 6.402 1 97.62 141 ASN B O 1
ATOM 2454 N N . GLU B 1 142 ? -2.879 -11.789 7.785 1 95.62 142 GLU B N 1
ATOM 2455 C CA . GLU B 1 142 ? -2.385 -10.516 8.305 1 95.62 142 GLU B CA 1
ATOM 2456 C C . GLU B 1 142 ? -1.447 -9.844 7.312 1 95.62 142 GLU B C 1
ATOM 2458 O O . GLU B 1 142 ? -0.737 -10.516 6.562 1 95.62 142 GLU B O 1
ATOM 2463 N N . VAL B 1 143 ? -1.404 -8.508 7.461 1 94.44 143 VAL B N 1
ATOM 2464 C CA . VAL B 1 143 ? -0.657 -7.695 6.508 1 94.44 143 VAL B CA 1
ATOM 2465 C C . VAL B 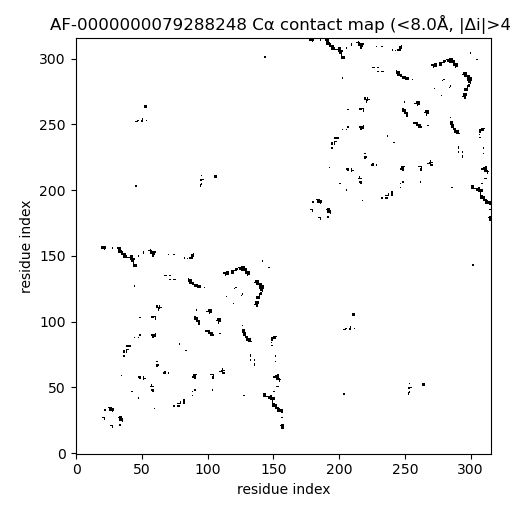1 143 ? 0.841 -7.844 6.762 1 94.44 143 VAL B C 1
ATOM 2467 O O . VAL B 1 143 ? 1.647 -7.75 5.832 1 94.44 143 VAL B O 1
ATOM 2470 N N . THR B 1 144 ? 1.219 -7.98 8.078 1 89.69 144 THR B N 1
ATOM 2471 C CA . THR B 1 144 ? 2.607 -8.172 8.477 1 89.69 144 THR B CA 1
ATOM 2472 C C . THR B 1 144 ? 2.709 -9.18 9.609 1 89.69 144 THR B C 1
ATOM 2474 O O . THR B 1 144 ? 1.693 -9.688 10.086 1 89.69 144 THR B O 1
ATOM 2477 N N . HIS B 1 145 ? 3.961 -9.594 9.852 1 81.69 145 HIS B N 1
ATOM 2478 C CA . HIS B 1 145 ? 4.41 -10.242 11.078 1 81.69 145 HIS B CA 1
ATOM 2479 C C . HIS B 1 145 ? 4.105 -11.734 11.062 1 81.69 145 HIS B C 1
ATOM 2481 O O . HIS B 1 145 ? 4.684 -12.5 11.836 1 81.69 145 HIS B O 1
ATOM 2487 N N . THR B 1 146 ? 3.182 -12.188 10.102 1 85.56 146 THR B N 1
ATOM 2488 C CA . THR B 1 146 ? 2.867 -13.609 10.211 1 85.56 146 THR B CA 1
ATOM 2489 C C . THR B 1 146 ? 3.469 -14.383 9.039 1 85.56 146 THR B C 1
ATOM 2491 O O . THR B 1 146 ? 4.246 -15.32 9.242 1 85.56 146 THR B O 1
ATOM 2494 N N . TYR B 1 147 ? 3.154 -14.047 7.863 1 93.56 147 TYR B N 1
ATOM 2495 C CA . TYR B 1 147 ? 3.602 -14.844 6.727 1 93.56 147 TYR B CA 1
ATOM 2496 C C . TYR B 1 147 ? 4.371 -13.992 5.727 1 93.56 147 TYR B C 1
ATOM 2498 O O . TYR B 1 147 ? 3.916 -12.906 5.348 1 93.56 147 TYR B O 1
ATOM 2506 N N . GLN B 1 148 ? 5.52 -14.422 5.43 1 96.56 148 GLN B N 1
ATOM 2507 C CA . GLN B 1 148 ? 6.234 -13.93 4.254 1 96.56 148 GLN B CA 1
ATOM 2508 C C . GLN B 1 148 ? 6.113 -14.906 3.09 1 96.56 148 GLN B C 1
ATOM 2510 O O . GLN B 1 148 ? 6.43 -16.094 3.23 1 96.56 148 GLN B O 1
ATOM 2515 N N . LEU B 1 149 ? 5.609 -14.438 1.929 1 98 149 LEU B N 1
ATOM 2516 C CA . LEU B 1 149 ? 5.355 -15.305 0.782 1 98 149 LEU B CA 1
ATOM 2517 C C . LEU B 1 149 ? 5.918 -14.695 -0.496 1 98 149 LEU B C 1
ATOM 2519 O O . LEU B 1 149 ? 6.207 -13.492 -0.541 1 98 149 LEU B O 1
ATOM 2523 N N . CYS B 1 150 ? 6.164 -15.648 -1.479 1 98.5 150 CYS B N 1
ATOM 2524 C CA . CYS B 1 150 ? 6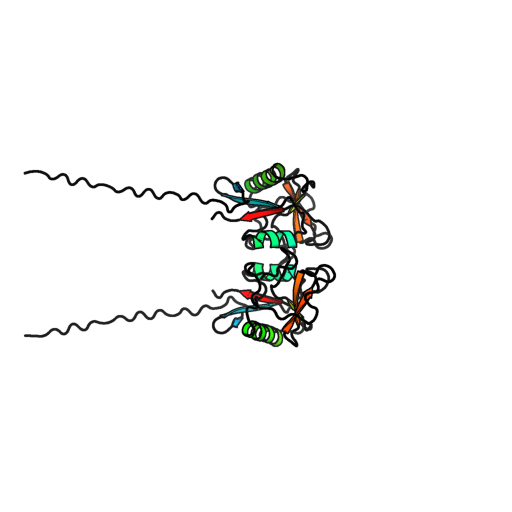.371 -15.148 -2.834 1 98.5 150 CYS B CA 1
ATOM 2525 C C . CYS B 1 150 ? 5.105 -14.492 -3.371 1 98.5 150 CYS B C 1
ATOM 2527 O O . CYS B 1 150 ? 4.027 -14.648 -2.795 1 98.5 150 CYS B O 1
ATOM 2529 N N . TYR B 1 151 ? 5.266 -13.695 -4.449 1 98.62 151 TYR B N 1
ATOM 2530 C CA . TYR B 1 151 ? 4.129 -12.898 -4.895 1 98.62 151 TYR B CA 1
ATOM 2531 C C . TYR B 1 151 ? 4.227 -12.602 -6.387 1 98.62 151 TYR B C 1
ATOM 2533 O O . TYR B 1 151 ? 5.32 -12.594 -6.953 1 98.62 151 TYR B O 1
ATOM 2541 N N . VAL B 1 152 ? 3.051 -12.43 -6.98 1 98.81 152 VAL B N 1
ATOM 2542 C CA . VAL B 1 152 ? 2.938 -12.188 -8.414 1 98.81 152 VAL B CA 1
ATOM 2543 C C . VAL B 1 152 ? 2.562 -10.727 -8.664 1 98.81 152 VAL B C 1
ATOM 2545 O O . VAL B 1 152 ? 1.553 -10.242 -8.156 1 98.81 152 VAL B O 1
ATOM 2548 N N . CYS B 1 153 ? 3.418 -10.047 -9.414 1 98.62 153 CYS B N 1
ATOM 2549 C CA . CYS B 1 153 ? 3.135 -8.688 -9.859 1 98.62 153 CYS B CA 1
ATOM 2550 C C . CYS B 1 153 ? 2.539 -8.688 -11.266 1 98.62 153 CYS B C 1
ATOM 2552 O O . CYS B 1 153 ? 2.883 -9.531 -12.094 1 98.62 153 CYS B O 1
ATOM 2554 N N . GLU B 1 154 ? 1.692 -7.723 -11.469 1 98.75 154 GLU B N 1
ATOM 2555 C CA . GLU B 1 154 ? 1.01 -7.516 -12.742 1 98.75 154 GLU B CA 1
ATOM 2556 C C . GLU B 1 154 ? 1.148 -6.074 -13.219 1 98.75 154 GLU B C 1
ATOM 2558 O O . GLU B 1 154 ? 1.149 -5.145 -12.406 1 98.75 154 GLU B O 1
ATOM 2563 N N . LYS B 1 155 ? 1.337 -5.875 -14.531 1 97.88 155 LYS B N 1
ATOM 2564 C CA . LYS B 1 155 ? 1.295 -4.52 -15.07 1 97.88 155 LYS B CA 1
ATOM 2565 C C . LYS B 1 155 ? 0.83 -4.52 -16.531 1 97.88 155 LYS B C 1
ATOM 2567 O O . LYS B 1 155 ? 0.763 -5.574 -17.156 1 97.88 155 LYS B O 1
ATOM 2572 N N . ASN B 1 156 ? 0.498 -3.311 -16.969 1 96.38 156 ASN B N 1
ATOM 2573 C CA . ASN B 1 156 ? 0.132 -3.145 -18.375 1 96.38 156 ASN B CA 1
ATOM 2574 C C . ASN B 1 156 ? 1.345 -3.279 -19.281 1 96.38 156 ASN B C 1
ATOM 2576 O O . ASN B 1 156 ? 2.461 -2.926 -18.906 1 96.38 156 ASN B O 1
ATOM 2580 N N . PRO B 1 157 ? 1.046 -3.785 -20.484 1 94.56 157 PRO B N 1
ATOM 2581 C CA . PRO B 1 157 ? 2.127 -3.744 -21.484 1 94.56 157 PRO B CA 1
ATOM 2582 C C . PRO B 1 157 ? 2.496 -2.32 -21.891 1 94.56 157 PRO B C 1
ATOM 2584 O O . PRO B 1 157 ? 1.729 -1.385 -21.641 1 94.56 157 PRO B O 1
ATOM 2587 N N . ILE B 1 158 ? 3.705 -2.127 -22.375 1 87.06 158 ILE B N 1
ATOM 2588 C CA . ILE B 1 158 ? 4.188 -0.814 -22.781 1 87.06 158 ILE B CA 1
ATOM 2589 C C . ILE B 1 158 ? 3.738 -0.527 -24.219 1 87.06 158 ILE B C 1
ATOM 2591 O O . ILE B 1 158 ? 3.635 -1.442 -25.031 1 87.06 158 ILE B O 1
#

Organism: Patiria miniata (NCBI:txid46514)

pLDDT: mean 90.91, std 14.53, range [39.97, 98.94]

Foldseek 3Di:
DPPPPPPPPPPPPPPPPPPQAADPQWDDDVVDWTKHWPQPWFAQQVVVQVVLVVVVWGFADDQDPVSLVVVLVVCVVPHDPSQPAQKAFGQWWQVVHPPQIAGSGPRHGHPDAAADVCPPPCVVNFTGWMAGSVPRHIYTGHRDDPDTHITMIIDHGD/DPPPPPPPPPPPPPPPPPPQAADPQWDDDVVDWTKHWPQPWFAQQVVVQVVLVVVVWGFADDQDPVSLVVVLVVCVVPHDPSQPAQKAFGQWWQVVHPPFIAGSGPRHGHPDAAADVCPPVCVVNFTGWMAGSVPRHIYTGHRDDPDTHITMIIDHGD

Sequence (316 aa):
MNRLFLACVFLVAAIAAVSASCSPGYTQRAGGNCYKLWSTKREWWVYADHVCRAEGAWLATIRNTADSVWVNNFFITNRGHHCNLDWYWIGANDLAREGRWRWAEDGSELSYFNWLRGEPNNMDNEDVVQVNSNNRKWNDNEVTHTYQLCYVCEKNPIMNRLFLACVFLVAAIAAVSASCSPGYTQRAGGNCYKLWSTKREWWVYADHVCRAEGAWLATIRNTADSVWVNNFFITNRGHHCNLDWYWIGANDLAREGRWRWAEDGSELSYFNWLRGEPNNMDNEDVVQVNSNNRKWNDNEVTHTYQLCYVCEKNPI

Solvent-accessible surface area (backbone atoms only — not comparable to full-atom values): 17521 Å² total; per-residue (Å²): 136,84,80,77,79,77,77,78,77,79,79,77,78,78,77,72,73,76,73,65,43,49,61,91,83,37,45,65,42,90,97,52,48,17,35,32,72,45,34,84,59,60,29,30,54,58,35,44,41,38,41,23,36,62,69,71,27,20,26,31,79,54,67,39,71,69,43,46,53,50,55,42,49,51,46,68,74,62,45,42,84,68,35,72,60,59,46,30,38,41,18,45,28,19,57,58,41,84,90,51,48,19,31,60,70,74,44,46,67,68,82,40,86,48,59,31,91,79,40,72,66,49,71,87,69,26,36,27,34,34,31,32,61,87,75,62,31,28,40,56,32,47,51,55,97,72,55,64,33,24,37,36,26,28,30,75,48,90,137,85,79,78,77,78,79,78,79,80,81,78,78,78,78,71,74,75,73,66,44,50,60,91,81,38,44,66,42,90,95,53,47,17,34,32,73,46,34,85,58,58,30,30,53,59,36,45,41,38,40,22,34,62,69,71,27,20,26,31,79,54,67,42,71,68,43,46,53,51,55,44,50,51,47,67,74,63,46,43,82,68,33,71,59,58,47,30,40,42,18,45,27,19,55,58,40,82,89,51,50,18,30,61,71,75,43,46,66,68,84,40,84,48,58,32,91,81,39,72,64,51,71,87,69,25,36,27,34,35,31,32,63,88,77,62,30,29,41,55,32,47,48,57,96,74,56,62,33,24,36,35,27,27,30,76,46,90

Secondary structure (DSSP, 8-state):
--------------------PPPTT-EEPTTS-EEEEEEEEEE-HHHHHHHHHHTT-EEPP--SHHHHHHHHHHHHHH--TT--SSEEEEEEE-SSSTT--EETTT-PBPS---BPTT----TTS--EEEEETTT--EEEE-SSSS--EEEEEEE---/--------------------PPPTT-EEPTTS-EEEEEEEEEE-HHHHHHHHHHTT-EEPP--SHHHHHHHHHHHHHH--TT--SSEEEEEEE-SSSTT--EETTT-PBPS---BPTT----TTS--EEEEETTT--EEEE-SSSS--EEEEEEE---